Protein AF-A0A9E6RIB7-F1 (afdb_monomer)

Solvent-accessible surface area (backbone atoms only — not comparable to full-atom values): 17150 Å² total; per-residue (Å²): 136,81,78,85,81,91,63,83,75,63,56,82,75,69,33,55,36,40,83,74,64,51,66,70,43,72,49,63,27,58,73,47,70,38,44,57,66,55,33,27,56,50,14,66,77,78,49,69,48,54,37,24,54,36,63,72,61,1,44,79,39,100,73,52,36,49,32,42,50,70,65,55,54,52,51,50,48,51,53,28,41,54,73,45,44,75,61,30,35,93,42,71,45,83,77,48,76,44,78,73,42,66,81,35,81,48,42,61,67,38,34,38,35,34,40,35,33,28,74,40,70,43,75,40,92,90,47,83,57,27,21,45,35,30,34,39,38,42,30,24,37,81,86,70,48,51,32,31,36,31,38,36,35,27,44,20,35,34,70,82,47,42,91,55,46,48,77,44,77,36,49,82,87,44,46,71,52,50,53,53,32,47,46,66,48,44,55,80,43,29,80,76,68,74,48,80,57,65,83,83,70,56,69,58,66,63,36,23,76,72,63,32,23,33,28,29,32,37,83,91,35,73,41,28,42,36,31,53,44,84,53,98,76,29,25,32,43,75,42,81,43,41,30,67,74,47,61,95,38,46,45,67,62,50,52,52,52,48,53,53,53,51,20,49,75,73,70,27,51,24,43,35,39,63,46,50,62,90,41,54,70,60,55,52,53,42,45,78,70,62,32,42,81,76,53,73,49,75,56,98,86,40,50,30,39,32,31,38,27,82,50,88,79,127

Structure (mmCIF, N/CA/C/O backbone):
data_AF-A0A9E6RIB7-F1
#
_entry.id   AF-A0A9E6RIB7-F1
#
loop_
_atom_site.group_PDB
_atom_site.id
_atom_site.type_symbol
_atom_site.label_atom_id
_atom_site.label_alt_id
_atom_site.label_comp_id
_atom_site.label_asym_id
_atom_site.label_entity_id
_atom_site.label_seq_id
_atom_site.pdbx_PDB_ins_code
_atom_site.Cartn_x
_atom_site.Cartn_y
_atom_site.Cartn_z
_atom_site.occupancy
_atom_site.B_iso_or_equiv
_atom_site.auth_seq_id
_atom_site.auth_comp_id
_atom_site.auth_asym_id
_atom_site.auth_atom_id
_atom_site.pdbx_PDB_model_num
ATOM 1 N N . MET A 1 1 ? 1.397 -5.835 31.052 1.00 37.25 1 MET A N 1
ATOM 2 C CA . MET A 1 1 ? 2.162 -5.718 29.791 1.00 37.25 1 MET A CA 1
ATOM 3 C C . MET A 1 1 ? 2.052 -7.043 29.059 1.00 37.25 1 MET A C 1
ATOM 5 O O . MET A 1 1 ? 2.768 -7.972 29.395 1.00 37.25 1 MET A O 1
ATOM 9 N N . SER A 1 2 ? 1.083 -7.167 28.157 1.00 35.25 2 SER A N 1
ATOM 10 C CA . SER A 1 2 ? 0.918 -8.341 27.293 1.00 35.25 2 SER A CA 1
ATOM 11 C C . SER A 1 2 ? 1.960 -8.327 26.171 1.00 35.25 2 SER A C 1
ATOM 13 O O . SER A 1 2 ? 2.235 -7.260 25.620 1.00 35.25 2 SER A O 1
ATOM 15 N N . GLU A 1 3 ? 2.523 -9.495 25.857 1.00 27.58 3 GLU A N 1
ATOM 16 C CA . GLU A 1 3 ? 3.489 -9.715 24.773 1.00 27.58 3 GLU A CA 1
ATOM 17 C C . GLU A 1 3 ? 3.006 -9.168 23.414 1.00 27.58 3 GLU A C 1
ATOM 19 O O . GLU A 1 3 ? 1.796 -9.133 23.151 1.00 27.58 3 GLU A O 1
ATOM 24 N N . PRO A 1 4 ? 3.928 -8.753 22.523 1.00 32.19 4 PRO A N 1
ATOM 25 C CA . PRO A 1 4 ? 3.563 -8.347 21.176 1.00 32.19 4 PRO A CA 1
ATOM 26 C C . PRO A 1 4 ? 3.015 -9.561 20.417 1.00 32.19 4 PRO A C 1
ATOM 28 O O . PRO A 1 4 ? 3.683 -10.582 20.266 1.00 32.19 4 PRO A O 1
ATOM 31 N N . VAL A 1 5 ? 1.778 -9.447 19.933 1.00 41.59 5 VAL A N 1
ATOM 32 C CA . VAL A 1 5 ? 1.145 -10.475 19.101 1.00 41.59 5 VAL A CA 1
ATOM 33 C C . VAL A 1 5 ? 1.906 -10.550 17.776 1.00 41.59 5 VAL A C 1
ATOM 35 O O . VAL A 1 5 ? 1.818 -9.647 16.946 1.00 41.59 5 VAL A O 1
ATOM 38 N N . SER A 1 6 ? 2.657 -11.636 17.597 1.00 34.56 6 SER A N 1
ATOM 39 C CA . SER A 1 6 ? 3.313 -12.013 16.346 1.00 34.56 6 SER A CA 1
ATOM 40 C C . SER A 1 6 ? 2.260 -12.464 15.330 1.00 34.56 6 SER A C 1
ATOM 42 O O . SER A 1 6 ? 1.916 -13.639 15.228 1.00 34.56 6 SER A O 1
ATOM 44 N N . GLY A 1 7 ? 1.700 -11.504 14.603 1.00 37.94 7 GLY A N 1
ATOM 45 C CA . GLY A 1 7 ? 1.034 -11.734 13.329 1.00 37.94 7 GLY A CA 1
ATOM 46 C C . GLY A 1 7 ? 1.753 -10.879 12.303 1.00 37.94 7 GLY A C 1
ATOM 47 O O . GLY A 1 7 ? 1.728 -9.655 12.413 1.00 37.94 7 GLY A O 1
ATOM 48 N N . ALA A 1 8 ? 2.451 -11.501 11.352 1.00 33.62 8 ALA A N 1
ATOM 49 C CA . ALA A 1 8 ? 3.123 -10.770 10.287 1.00 33.62 8 ALA A CA 1
ATOM 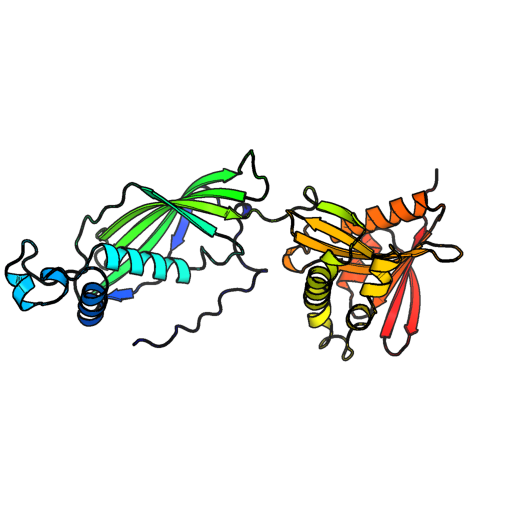50 C C . ALA A 1 8 ? 2.098 -9.878 9.572 1.00 33.62 8 ALA A C 1
ATOM 52 O O . ALA A 1 8 ? 1.152 -10.379 8.963 1.00 33.62 8 ALA A O 1
ATOM 53 N N . VAL A 1 9 ? 2.275 -8.558 9.666 1.00 39.75 9 VAL A N 1
ATOM 54 C CA . VAL A 1 9 ? 1.534 -7.607 8.837 1.00 39.75 9 VAL A CA 1
ATOM 55 C C . VAL A 1 9 ? 1.879 -7.956 7.387 1.00 39.75 9 VAL A C 1
ATOM 57 O O . VAL A 1 9 ? 3.065 -7.940 7.043 1.00 39.75 9 VAL A O 1
ATOM 60 N N . PRO A 1 10 ? 0.901 -8.331 6.544 1.00 36.38 10 PRO A N 1
ATOM 61 C CA . PRO A 1 10 ? 1.184 -8.732 5.175 1.00 36.38 10 PRO A CA 1
ATOM 62 C C . PRO A 1 10 ? 1.929 -7.610 4.442 1.00 36.38 10 PRO A C 1
ATOM 64 O O . PRO A 1 10 ? 1.556 -6.438 4.538 1.00 36.38 10 PRO A O 1
ATOM 67 N N . GLY A 1 11 ? 3.010 -7.960 3.739 1.00 33.84 11 GLY A N 1
ATOM 68 C CA . GLY A 1 11 ? 3.845 -6.997 3.022 1.00 33.84 11 GLY A CA 1
ATOM 69 C C . GLY A 1 11 ? 3.064 -6.194 1.965 1.00 33.84 11 GLY A C 1
ATOM 70 O O . GLY A 1 11 ? 1.969 -6.593 1.553 1.00 33.84 11 GLY A O 1
ATOM 71 N N . PRO A 1 12 ? 3.627 -5.080 1.461 1.00 41.00 12 PRO A N 1
ATOM 72 C CA . PRO A 1 12 ? 2.933 -4.093 0.620 1.00 41.00 12 PRO A CA 1
ATOM 73 C C . PRO A 1 12 ? 2.329 -4.637 -0.693 1.00 41.00 12 PRO A C 1
ATOM 75 O O . PRO A 1 12 ? 1.522 -3.956 -1.322 1.00 41.00 12 PRO A O 1
ATOM 78 N N . SER A 1 13 ? 2.663 -5.864 -1.108 1.00 43.50 13 SER A N 1
ATOM 79 C CA . SER A 1 13 ? 2.076 -6.560 -2.263 1.00 43.50 13 SER A CA 1
ATOM 80 C C . SER A 1 13 ? 0.751 -7.290 -1.979 1.00 43.50 13 SER A C 1
ATOM 82 O O . SER A 1 13 ? 0.108 -7.749 -2.921 1.00 43.50 13 SER A O 1
ATOM 84 N N . THR A 1 14 ? 0.328 -7.398 -0.715 1.00 54.91 14 THR A N 1
ATOM 85 C CA . THR A 1 14 ? -0.818 -8.231 -0.277 1.00 54.91 14 THR A CA 1
ATOM 86 C C . THR A 1 14 ? -1.928 -7.457 0.434 1.00 54.91 14 THR A C 1
ATOM 88 O O . THR A 1 14 ? -2.929 -8.038 0.847 1.00 54.91 14 THR A O 1
ATOM 91 N N . GLY A 1 15 ? -1.776 -6.140 0.560 1.00 67.94 15 GLY A N 1
ATOM 92 C CA . GLY A 1 15 ? -2.774 -5.292 1.191 1.00 67.94 15 GLY A CA 1
ATOM 93 C C . GLY A 1 15 ? -3.944 -4.910 0.275 1.00 67.94 15 GLY A C 1
ATOM 94 O O . GLY A 1 15 ? -3.826 -4.901 -0.953 1.00 67.94 15 GLY A O 1
ATOM 95 N N . ARG A 1 16 ? -5.078 -4.576 0.888 1.00 86.44 16 ARG A N 1
ATOM 96 C CA . ARG A 1 16 ? -6.294 -4.086 0.252 1.00 86.44 16 ARG A CA 1
ATOM 97 C C . ARG A 1 16 ? -6.140 -2.651 -0.212 1.00 86.44 16 ARG A C 1
ATOM 99 O O . ARG A 1 16 ? -5.639 -1.776 0.495 1.00 86.44 16 ARG A O 1
ATOM 106 N N . TRP A 1 17 ? -6.646 -2.428 -1.408 1.00 89.75 17 TRP A N 1
ATOM 107 C CA . TRP A 1 17 ? -6.798 -1.125 -2.024 1.00 89.75 17 TRP A CA 1
ATOM 108 C C . TRP A 1 17 ? -8.269 -0.745 -2.010 1.00 89.75 17 TRP A C 1
ATOM 110 O O . TRP A 1 17 ? -9.136 -1.606 -1.875 1.00 89.75 17 TRP A O 1
ATOM 120 N N . PHE A 1 18 ? -8.570 0.533 -2.222 1.00 93.56 18 PHE A N 1
ATOM 121 C CA . PHE A 1 18 ? -9.950 0.994 -2.369 1.00 93.56 18 PHE A CA 1
ATOM 122 C C . PHE A 1 18 ? -10.736 0.157 -3.394 1.00 93.56 18 PHE A C 1
ATOM 124 O O . PHE A 1 18 ? -11.891 -0.179 -3.159 1.00 93.56 18 PHE A O 1
ATOM 131 N N . ASP A 1 19 ? -10.096 -0.221 -4.506 1.00 90.25 19 ASP A N 1
ATOM 132 C CA . ASP A 1 19 ? -10.721 -0.984 -5.593 1.00 90.25 19 ASP A CA 1
ATOM 133 C C . ASP A 1 19 ? -11.108 -2.426 -5.208 1.00 90.25 19 ASP A C 1
ATOM 135 O O . ASP A 1 19 ? -11.770 -3.105 -5.991 1.00 90.25 19 ASP A O 1
ATOM 139 N N . ASP A 1 20 ? -10.694 -2.901 -4.029 1.00 91.00 20 ASP A N 1
ATOM 140 C CA . ASP A 1 20 ? -11.034 -4.232 -3.521 1.00 91.00 20 ASP A CA 1
ATOM 141 C C . ASP A 1 20 ? -12.295 -4.235 -2.645 1.00 91.00 20 ASP A C 1
ATOM 143 O O . ASP A 1 20 ? -12.804 -5.312 -2.342 1.00 91.00 20 ASP A O 1
ATOM 147 N N . PHE A 1 21 ? -12.811 -3.062 -2.260 1.00 94.06 21 PHE A N 1
ATOM 148 C CA . PHE A 1 21 ? -14.003 -2.934 -1.423 1.00 94.06 21 PHE A CA 1
ATOM 149 C C . PHE A 1 21 ? -15.273 -2.780 -2.260 1.00 94.06 21 PHE A C 1
ATOM 151 O O . PHE A 1 21 ? -15.332 -2.001 -3.216 1.00 94.06 21 PHE A O 1
ATOM 158 N N . ARG A 1 22 ? -16.330 -3.474 -1.846 1.00 95.94 22 ARG A N 1
ATOM 159 C CA . ARG A 1 22 ? -17.692 -3.340 -2.366 1.00 95.94 22 ARG A CA 1
ATOM 160 C C . ARG A 1 22 ? -18.650 -3.027 -1.227 1.00 95.94 22 ARG A C 1
ATOM 162 O O . ARG A 1 22 ? -18.463 -3.470 -0.099 1.00 95.94 22 ARG A O 1
ATOM 169 N N . VAL A 1 23 ? -19.696 -2.258 -1.526 1.00 98.19 23 VAL A N 1
ATOM 170 C CA . VAL A 1 23 ? -20.790 -2.033 -0.571 1.00 98.19 23 VAL A CA 1
ATOM 171 C C . VAL A 1 23 ? -21.408 -3.380 -0.195 1.00 98.19 23 VAL A C 1
ATOM 173 O O . VAL A 1 23 ? -21.689 -4.191 -1.076 1.00 98.19 23 VAL A O 1
ATOM 176 N N . GLY A 1 24 ? -21.596 -3.605 1.104 1.00 97.31 24 GLY A N 1
ATOM 177 C CA . GLY A 1 24 ? -22.046 -4.870 1.680 1.00 97.31 24 GLY A CA 1
ATOM 178 C C . GLY A 1 24 ? -20.922 -5.829 2.083 1.00 97.31 24 GLY A C 1
ATOM 179 O O . GLY A 1 24 ? -21.212 -6.819 2.753 1.00 97.31 24 GLY A O 1
ATOM 180 N N . ASP A 1 25 ? -19.656 -5.556 1.735 1.00 96.69 25 ASP A N 1
ATOM 181 C CA . ASP A 1 25 ? -18.534 -6.358 2.234 1.00 96.69 25 ASP A CA 1
ATOM 182 C C . ASP A 1 25 ? -18.475 -6.296 3.765 1.00 96.69 25 ASP A C 1
ATOM 184 O O . ASP A 1 25 ? -18.639 -5.227 4.364 1.00 96.69 25 ASP A O 1
ATOM 188 N N . ARG A 1 26 ? -18.201 -7.446 4.388 1.00 96.69 26 ARG A N 1
ATOM 189 C CA . ARG A 1 26 ? -18.115 -7.601 5.842 1.00 96.69 26 ARG A CA 1
ATOM 190 C C . ARG A 1 26 ? -16.756 -8.120 6.274 1.00 96.69 26 ARG A C 1
ATOM 192 O O . ARG A 1 26 ? -16.175 -8.982 5.615 1.00 96.69 26 ARG A O 1
ATOM 199 N N . PHE A 1 27 ? -16.271 -7.592 7.392 1.00 95.50 27 PHE A N 1
ATOM 200 C CA . PHE A 1 27 ? -14.984 -7.947 7.976 1.00 95.50 27 PHE A CA 1
ATOM 201 C C . PHE A 1 27 ? -15.124 -8.169 9.472 1.00 95.50 27 PHE A C 1
ATOM 203 O O . PHE A 1 27 ? -15.548 -7.273 10.201 1.00 95.50 27 PHE A O 1
ATOM 210 N N . ASP A 1 28 ? -14.721 -9.353 9.909 1.00 96.00 28 ASP A N 1
ATOM 211 C CA . ASP A 1 28 ? -14.775 -9.766 11.302 1.00 96.00 28 ASP A CA 1
ATOM 212 C C . ASP A 1 28 ? -13.392 -9.630 11.942 1.00 96.00 28 ASP A C 1
ATOM 214 O O . ASP A 1 28 ? -12.374 -10.039 11.375 1.00 96.00 28 ASP A O 1
ATOM 218 N N . GLY A 1 29 ? -13.351 -9.032 13.129 1.00 93.94 29 GLY A N 1
ATOM 219 C CA . GLY A 1 29 ? -12.168 -9.044 13.980 1.00 93.94 29 GLY A CA 1
ATOM 220 C C . GLY A 1 29 ? -12.074 -10.325 14.815 1.00 93.94 29 GLY A C 1
ATOM 221 O O . GLY A 1 29 ? -13.063 -11.043 14.975 1.00 93.94 29 GLY A O 1
ATOM 222 N N . PRO A 1 30 ? -10.900 -10.605 15.408 1.00 96.69 30 PRO A N 1
ATOM 223 C CA . PRO A 1 30 ? -10.800 -11.603 16.464 1.00 96.69 30 PRO A CA 1
ATOM 224 C C . PRO A 1 30 ? -11.576 -11.145 17.713 1.00 96.69 30 PRO A C 1
ATOM 226 O O . PRO A 1 30 ? -12.106 -10.034 17.770 1.00 96.69 30 PRO A O 1
ATOM 229 N N . SER A 1 31 ? -11.631 -11.997 18.735 1.00 97.75 31 SER A N 1
ATOM 230 C CA . SER A 1 31 ? -12.260 -11.671 20.021 1.00 97.75 31 SER A CA 1
ATOM 231 C C . SER A 1 31 ? -11.229 -11.303 21.091 1.00 97.75 31 SER A C 1
ATOM 233 O O . SER A 1 31 ? -10.100 -11.793 21.062 1.00 97.75 31 SER A O 1
ATOM 235 N N . LEU A 1 32 ? -11.624 -10.488 22.074 1.00 98.44 32 LEU A N 1
ATOM 236 C CA . LEU A 1 32 ? -10.804 -10.161 23.247 1.00 98.44 32 LEU A CA 1
ATOM 237 C C . LEU A 1 32 ? -11.651 -10.126 24.518 1.00 98.44 32 LEU A C 1
ATOM 239 O O . LEU A 1 32 ? -12.611 -9.364 24.600 1.00 98.44 32 LEU A O 1
ATOM 243 N N . THR A 1 33 ? -11.255 -10.898 25.529 1.00 98.69 33 THR A N 1
ATOM 244 C CA . THR A 1 33 ? -11.810 -10.781 26.884 1.00 98.69 33 THR A CA 1
ATOM 245 C C . THR A 1 33 ? -11.166 -9.612 27.614 1.00 98.69 33 THR A C 1
ATOM 247 O O . THR A 1 33 ? -9.943 -9.552 27.724 1.00 98.69 33 THR A O 1
ATOM 250 N N . VAL A 1 34 ? -11.990 -8.692 28.108 1.00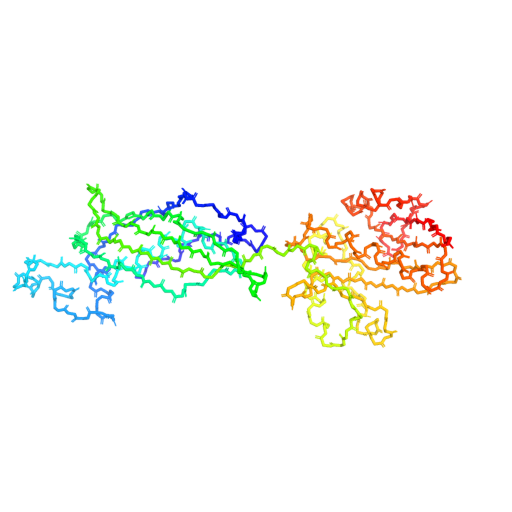 98.50 34 VAL A N 1
ATOM 251 C CA . VAL A 1 34 ? -11.555 -7.479 28.802 1.00 98.50 34 VAL A CA 1
ATOM 252 C C . VAL A 1 34 ? -11.475 -7.757 30.296 1.00 98.50 34 VAL A C 1
ATOM 254 O O . VAL A 1 34 ? -12.476 -8.104 30.916 1.00 98.50 34 VAL A O 1
ATOM 257 N N . THR A 1 35 ? -10.300 -7.608 30.901 1.00 98.62 35 THR A N 1
ATOM 258 C CA . THR A 1 35 ? -10.140 -7.822 32.345 1.00 98.62 35 THR A CA 1
ATOM 259 C C . THR A 1 35 ? -10.358 -6.536 33.143 1.00 98.62 35 THR A C 1
ATOM 261 O O . THR A 1 35 ? -10.283 -5.426 32.614 1.00 98.62 35 THR A O 1
ATOM 264 N N . GLU A 1 36 ? -10.589 -6.670 34.450 1.00 98.50 36 GLU A N 1
ATOM 265 C CA . GLU A 1 36 ? -10.611 -5.528 35.374 1.00 98.50 36 GLU A CA 1
ATOM 266 C C . GLU A 1 36 ? -9.308 -4.716 35.312 1.00 98.50 36 GLU A C 1
ATOM 268 O O . GLU A 1 36 ? -9.335 -3.486 35.258 1.00 98.50 36 GLU A O 1
ATOM 273 N N . ALA A 1 37 ? -8.164 -5.404 35.257 1.00 98.44 37 ALA A N 1
ATOM 274 C CA . ALA A 1 37 ? -6.857 -4.764 35.179 1.00 98.44 37 ALA A CA 1
ATOM 275 C C . ALA A 1 37 ? -6.688 -3.951 33.885 1.00 98.44 37 ALA A C 1
ATOM 277 O O . ALA A 1 37 ? -6.129 -2.854 33.933 1.00 98.44 37 ALA A O 1
ATOM 278 N N . ASP A 1 38 ? -7.202 -4.446 32.752 1.00 98.12 38 ASP A N 1
ATOM 279 C CA . ASP A 1 38 ? -7.204 -3.696 31.490 1.00 98.12 38 ASP A CA 1
ATOM 280 C C . ASP A 1 38 ? -8.047 -2.422 31.616 1.00 98.12 38 ASP A C 1
ATOM 282 O O . ASP A 1 38 ? -7.617 -1.348 31.194 1.00 98.12 38 ASP A O 1
ATOM 286 N N . ILE A 1 39 ? -9.236 -2.530 32.225 1.00 98.56 39 ILE A N 1
ATOM 287 C CA . ILE A 1 39 ? -10.159 -1.405 32.431 1.00 98.56 39 ILE A CA 1
ATOM 288 C C . ILE A 1 39 ? -9.508 -0.316 33.277 1.00 98.56 39 ILE A C 1
ATOM 290 O O . ILE A 1 39 ? -9.402 0.823 32.823 1.00 98.56 39 ILE A O 1
ATOM 294 N N . ILE A 1 40 ? -9.023 -0.674 34.467 1.00 98.50 40 ILE A N 1
ATOM 295 C CA . ILE A 1 40 ? -8.395 0.273 35.392 1.00 98.50 40 ILE A CA 1
ATOM 296 C C . ILE A 1 40 ? -7.124 0.860 34.770 1.00 98.50 40 ILE A C 1
ATOM 298 O O . ILE A 1 40 ? -6.876 2.063 34.880 1.00 98.50 40 ILE A O 1
ATOM 302 N N . GLY A 1 41 ? -6.321 0.024 34.105 1.00 98.44 41 GLY A N 1
ATOM 303 C CA . GLY A 1 41 ? -5.087 0.435 33.443 1.00 98.44 41 GLY A CA 1
ATOM 304 C C . GLY A 1 41 ? -5.328 1.492 32.367 1.00 98.44 41 GLY A C 1
ATOM 305 O O . GLY A 1 41 ? -4.677 2.536 32.386 1.00 98.44 41 GLY A O 1
ATOM 306 N N . PHE A 1 42 ? -6.293 1.262 31.472 1.00 98.56 42 PHE A N 1
ATOM 307 C CA . PHE A 1 42 ? -6.670 2.238 30.450 1.00 98.56 42 PHE A CA 1
ATOM 308 C C . PHE A 1 42 ? -7.255 3.509 31.076 1.00 98.56 42 PHE A C 1
ATOM 310 O O . PHE A 1 42 ? -6.837 4.617 30.741 1.00 98.56 42 PHE A O 1
ATOM 317 N N . ALA A 1 43 ? -8.203 3.357 32.001 1.00 98.31 43 ALA A N 1
ATOM 318 C CA . ALA A 1 43 ? -8.920 4.473 32.606 1.00 98.31 43 ALA A CA 1
ATOM 319 C C . ALA A 1 43 ? -7.982 5.441 33.333 1.00 98.31 43 ALA A C 1
ATOM 321 O O . ALA A 1 43 ? -8.062 6.647 33.128 1.00 98.31 43 ALA A O 1
ATOM 322 N N . ARG A 1 44 ? -7.011 4.933 34.100 1.00 98.12 44 ARG A N 1
ATOM 323 C CA . ARG A 1 44 ? -6.016 5.778 34.784 1.00 98.12 44 ARG A CA 1
ATOM 324 C C . ARG A 1 44 ? -5.218 6.668 33.837 1.00 98.12 44 ARG A C 1
ATOM 326 O O . ARG A 1 44 ? -4.771 7.732 34.251 1.00 98.12 44 ARG A O 1
ATOM 333 N N . GLN A 1 45 ? -5.013 6.225 32.601 1.00 98.19 45 GLN A N 1
ATOM 334 C CA . GLN A 1 45 ? -4.250 6.974 31.615 1.00 98.19 45 GLN A CA 1
ATOM 335 C C . GLN A 1 45 ? -5.126 7.929 30.794 1.00 98.19 45 GLN A C 1
ATOM 337 O O . GLN A 1 45 ? -4.679 9.031 30.482 1.00 98.19 45 GLN A O 1
ATOM 342 N N . TRP A 1 46 ? -6.342 7.515 30.431 1.00 97.88 46 TRP A N 1
ATOM 343 C CA . TRP A 1 46 ? -7.121 8.182 29.380 1.00 97.88 46 TRP A CA 1
ATOM 344 C C . TRP A 1 46 ? -8.483 8.711 29.827 1.00 97.88 46 TRP A C 1
ATOM 346 O O . TRP A 1 46 ? -8.976 9.664 29.232 1.00 97.88 46 TRP A O 1
ATOM 356 N N . ASP A 1 47 ? -9.096 8.104 30.844 1.00 97.69 47 ASP A N 1
ATOM 357 C CA . ASP A 1 47 ? -10.441 8.451 31.312 1.00 97.69 47 ASP A CA 1
ATOM 358 C C . ASP A 1 47 ? -10.606 8.135 32.815 1.00 97.69 47 ASP A C 1
ATOM 360 O O . ASP A 1 47 ? -11.216 7.126 33.188 1.00 97.69 47 ASP A O 1
ATOM 364 N N . PRO A 1 48 ? -9.994 8.941 33.707 1.00 97.00 48 PRO A N 1
ATOM 365 C CA . PRO A 1 48 ? -9.820 8.598 35.118 1.00 97.00 48 PRO A CA 1
ATOM 366 C C . PRO A 1 48 ? -11.066 8.897 35.967 1.00 97.00 48 PRO A C 1
ATOM 368 O O . PRO A 1 48 ? -10.961 9.357 37.105 1.00 97.00 48 PRO A O 1
ATOM 371 N N . GLN A 1 49 ? -12.263 8.654 35.434 1.00 96.31 49 GLN A N 1
ATOM 372 C CA . GLN A 1 49 ? -13.487 8.742 36.226 1.00 96.31 49 GLN A CA 1
ATOM 373 C C . GLN A 1 49 ? -13.526 7.605 37.275 1.00 96.31 49 GLN A C 1
ATOM 375 O O . GLN A 1 49 ? -13.070 6.488 36.995 1.00 96.31 49 GLN A O 1
ATOM 380 N N . PRO A 1 50 ? -14.067 7.835 38.491 1.00 94.88 50 PRO A N 1
ATOM 381 C CA . PRO A 1 50 ? -13.999 6.855 39.584 1.00 94.88 50 PRO A CA 1
ATOM 382 C C . PRO A 1 50 ? -14.595 5.485 39.235 1.00 94.88 50 PRO A C 1
ATOM 384 O O . PRO A 1 50 ? -13.993 4.453 39.523 1.00 94.88 50 PRO A O 1
ATOM 387 N N . PHE A 1 51 ? -15.717 5.462 38.510 1.00 95.50 51 PHE A N 1
ATOM 388 C CA . PHE A 1 51 ? -16.394 4.229 38.092 1.00 95.50 51 PHE A CA 1
ATOM 389 C C . PHE A 1 51 ? -15.666 3.423 36.996 1.00 95.50 51 PHE A C 1
ATOM 391 O O . PHE A 1 51 ? -16.133 2.349 36.610 1.00 95.50 51 PHE A O 1
ATOM 398 N N . HIS A 1 52 ? -14.510 3.902 36.527 1.00 97.50 52 HIS A N 1
ATOM 399 C CA . HIS A 1 52 ? -13.593 3.181 35.640 1.00 97.50 52 HIS A CA 1
ATOM 400 C C . HIS A 1 52 ? -12.270 2.785 36.319 1.00 97.50 52 HIS A C 1
ATOM 402 O O . HIS A 1 52 ? -11.513 1.991 35.764 1.00 97.50 52 HIS A O 1
ATOM 408 N N . THR A 1 53 ? -11.961 3.332 37.500 1.00 97.19 53 THR A N 1
ATOM 409 C CA . THR A 1 53 ? -10.624 3.232 38.118 1.00 97.19 53 THR A CA 1
ATOM 410 C C . THR A 1 53 ? -10.604 2.548 39.483 1.00 97.19 53 THR A C 1
ATOM 412 O O . THR A 1 53 ? -9.545 2.051 39.876 1.00 97.19 53 THR A O 1
ATOM 415 N N . ASP A 1 54 ? -11.738 2.502 40.186 1.00 95.25 54 ASP A N 1
ATOM 416 C CA . ASP A 1 54 ? -11.864 1.914 41.520 1.00 95.25 54 ASP A CA 1
ATOM 417 C C . ASP A 1 54 ? -13.182 1.121 41.640 1.00 95.25 54 ASP A C 1
ATOM 419 O O . ASP A 1 54 ? -14.261 1.718 41.592 1.00 95.25 54 ASP A O 1
ATOM 423 N N . PRO A 1 55 ? -13.128 -0.214 41.820 1.00 93.06 55 PRO A N 1
ATOM 424 C CA . PRO A 1 55 ? -14.318 -1.045 42.002 1.00 93.06 55 PRO A CA 1
ATOM 425 C C . PRO A 1 55 ? -15.213 -0.636 43.179 1.00 93.06 55 PRO A C 1
ATOM 427 O O . PRO A 1 55 ? -16.429 -0.794 43.091 1.00 93.06 55 PRO A O 1
ATOM 430 N N . THR A 1 56 ? -14.635 -0.102 44.259 1.00 93.62 56 THR A N 1
ATOM 431 C CA . THR A 1 56 ? -15.376 0.329 45.454 1.00 93.62 56 THR A CA 1
ATOM 432 C C . THR A 1 56 ? -16.161 1.596 45.147 1.00 93.62 56 THR A C 1
ATOM 434 O O . THR A 1 56 ? -17.378 1.617 45.300 1.00 93.62 56 THR A O 1
ATOM 437 N N . ALA A 1 57 ? -15.487 2.623 44.621 1.00 90.69 57 ALA A N 1
ATOM 438 C CA . ALA A 1 57 ? -16.132 3.882 44.244 1.00 90.69 57 ALA A CA 1
ATOM 439 C C . ALA A 1 57 ? -17.153 3.702 43.106 1.00 90.69 57 ALA A C 1
ATOM 441 O O . ALA A 1 57 ? -18.128 4.446 43.006 1.00 90.69 57 ALA A O 1
ATOM 442 N N . ALA A 1 58 ? -16.951 2.704 42.240 1.00 92.62 58 ALA A N 1
ATOM 443 C CA . ALA A 1 58 ? -17.895 2.380 41.180 1.00 92.62 58 ALA A CA 1
ATOM 444 C C . ALA A 1 58 ? -19.246 1.864 41.708 1.00 92.62 58 ALA A C 1
ATOM 446 O O . ALA A 1 58 ? -20.265 2.067 41.040 1.00 92.62 58 ALA A O 1
ATOM 447 N N . GLY A 1 59 ? -19.270 1.245 42.895 1.00 91.94 59 GLY A N 1
ATOM 448 C CA . GLY A 1 59 ? -20.490 0.775 43.560 1.00 91.94 59 GLY A CA 1
ATOM 449 C C . GLY A 1 59 ? -21.493 1.892 43.858 1.00 91.94 59 GLY A C 1
ATOM 450 O O . GLY A 1 59 ? -22.697 1.670 43.762 1.00 91.94 59 GLY A O 1
ATOM 451 N N . ASP A 1 60 ? -21.002 3.107 44.108 1.00 91.38 60 ASP A N 1
ATOM 452 C CA . ASP A 1 60 ? -21.826 4.288 44.399 1.00 91.38 60 ASP A CA 1
ATOM 453 C C . ASP A 1 60 ? -22.241 5.068 43.135 1.00 91.38 60 ASP A C 1
ATOM 455 O O . ASP A 1 60 ? -22.921 6.094 43.208 1.00 91.38 60 ASP A O 1
ATOM 459 N N . SER A 1 61 ? -21.816 4.617 41.950 1.00 92.38 61 SER A N 1
ATOM 460 C CA . SER A 1 61 ? -22.109 5.283 40.677 1.00 92.38 61 SER A CA 1
ATOM 461 C C . SER A 1 61 ? -23.447 4.847 40.072 1.00 92.38 61 SER A C 1
ATOM 463 O O . SER A 1 61 ? -24.031 3.839 40.460 1.00 92.38 61 SER A O 1
ATOM 465 N N . VAL A 1 62 ? -23.893 5.545 39.020 1.00 90.44 62 VAL A N 1
ATOM 466 C CA . VAL A 1 62 ? -25.087 5.165 38.232 1.00 90.44 62 VAL A CA 1
ATOM 467 C C . VAL A 1 62 ? -25.004 3.762 37.618 1.00 90.44 62 VAL A C 1
ATOM 469 O O . VAL A 1 62 ? -26.030 3.197 37.251 1.00 90.44 62 VAL A O 1
ATOM 472 N N . PHE A 1 63 ? -23.799 3.199 37.503 1.00 91.75 63 PHE A N 1
ATOM 473 C CA . PHE A 1 63 ? -23.587 1.841 37.010 1.00 91.75 63 PHE A CA 1
ATOM 474 C C . PHE A 1 63 ? -23.641 0.788 38.126 1.00 91.75 63 PHE A C 1
ATOM 476 O O . PHE A 1 63 ? -23.819 -0.391 37.827 1.00 91.75 63 PHE A O 1
ATOM 483 N N . GLY A 1 64 ? -23.465 1.184 39.393 1.00 95.38 64 GLY A N 1
ATOM 484 C CA . GLY A 1 64 ? -23.432 0.288 40.556 1.00 95.38 64 GLY A CA 1
ATOM 485 C C . GLY A 1 64 ? -22.277 -0.722 40.564 1.00 95.38 64 GLY A C 1
ATOM 486 O O . GLY A 1 64 ? -22.272 -1.652 41.368 1.00 95.38 64 GLY A O 1
ATOM 487 N N . ARG A 1 65 ? -21.323 -0.596 39.634 1.00 95.94 65 ARG A N 1
ATOM 488 C CA . ARG A 1 65 ? -20.174 -1.491 39.456 1.00 95.94 65 ARG A CA 1
ATOM 489 C C . ARG A 1 65 ? -19.127 -0.858 38.549 1.00 95.94 65 ARG A C 1
ATOM 491 O O . ARG A 1 65 ? -19.429 0.074 37.806 1.00 95.94 65 ARG A O 1
ATOM 498 N N . LEU A 1 66 ? -17.921 -1.426 38.559 1.00 97.62 66 LEU A N 1
ATOM 499 C CA . LEU A 1 66 ? -16.866 -1.061 37.616 1.00 97.62 66 LEU A CA 1
ATOM 500 C C . LEU A 1 66 ? -17.300 -1.385 36.181 1.00 97.62 66 LEU A C 1
ATOM 502 O O . LEU A 1 66 ? -17.715 -2.511 35.887 1.00 97.62 66 LEU A O 1
ATOM 506 N N . VAL A 1 67 ? -17.152 -0.408 35.292 1.00 98.25 67 VAL A N 1
ATOM 507 C CA . VAL A 1 67 ? -17.392 -0.555 33.852 1.00 98.25 67 VAL A CA 1
ATOM 508 C C . VAL A 1 67 ? -16.201 -0.004 33.076 1.00 98.25 67 VAL A C 1
ATOM 510 O O . VAL A 1 67 ? -15.478 0.859 33.572 1.00 98.25 67 VAL A O 1
ATOM 513 N N . ALA A 1 68 ? -15.975 -0.479 31.855 1.00 98.44 68 ALA A N 1
ATOM 514 C CA . ALA A 1 68 ? -14.966 0.112 30.985 1.00 98.44 68 ALA A CA 1
ATOM 515 C C . ALA A 1 68 ? -15.394 1.511 30.519 1.00 98.44 68 ALA A C 1
ATOM 517 O O . ALA A 1 68 ? -16.576 1.752 30.266 1.00 98.44 68 ALA A O 1
ATOM 518 N N . SER A 1 69 ? -14.424 2.405 30.314 1.00 98.44 69 SER A N 1
ATOM 519 C CA . SER A 1 69 ? -14.656 3.631 29.544 1.00 98.44 69 SER A CA 1
ATOM 520 C C . SER A 1 69 ? -15.156 3.290 28.135 1.00 98.44 69 SER A C 1
ATOM 522 O O . SER A 1 69 ? -14.665 2.352 27.491 1.00 98.44 69 SER A O 1
ATOM 524 N N . GLY A 1 70 ? -16.099 4.078 27.612 1.00 98.06 70 GLY A N 1
ATOM 525 C CA . GLY A 1 70 ? -16.522 3.975 26.211 1.00 98.06 70 GLY A CA 1
ATOM 526 C C . GLY A 1 70 ? -15.340 4.126 25.242 1.00 98.06 70 GLY A C 1
ATOM 527 O O . GLY A 1 70 ? -15.253 3.406 24.246 1.00 98.06 70 GLY A O 1
ATOM 528 N N . TRP A 1 71 ? -14.358 4.966 25.588 1.00 98.44 71 TRP A N 1
ATOM 529 C CA . TRP A 1 71 ? -13.122 5.146 24.820 1.00 98.44 71 TRP A CA 1
ATOM 530 C C . TRP A 1 71 ? -12.205 3.924 24.866 1.00 98.44 71 TRP A C 1
ATOM 532 O O . TRP A 1 71 ? -11.546 3.616 23.872 1.00 98.44 71 TRP A O 1
ATOM 542 N N . HIS A 1 72 ? -12.209 3.177 25.973 1.00 98.69 72 HIS A N 1
ATOM 543 C CA . HIS A 1 72 ? -11.501 1.900 26.052 1.00 98.69 72 HIS A CA 1
ATOM 544 C C . HIS A 1 72 ? -12.109 0.887 25.074 1.00 98.69 72 HIS A C 1
ATOM 546 O O . HIS A 1 72 ? -11.389 0.241 24.311 1.00 98.69 72 HIS A O 1
ATOM 552 N N . THR A 1 73 ? -13.444 0.812 25.027 1.00 98.62 73 THR A N 1
ATOM 553 C CA . THR A 1 73 ? -14.171 -0.042 24.072 1.00 98.62 73 THR A CA 1
ATOM 554 C C . THR A 1 73 ? -13.883 0.372 22.622 1.00 98.62 73 THR A C 1
ATOM 556 O O . THR A 1 73 ? -13.658 -0.490 21.767 1.00 98.62 73 THR A O 1
ATOM 559 N N . ALA A 1 74 ? -13.792 1.676 22.336 1.00 98.44 74 ALA A N 1
ATOM 560 C CA . ALA A 1 74 ? -13.418 2.192 21.017 1.00 98.44 74 ALA A CA 1
ATOM 561 C C . ALA A 1 74 ? -11.990 1.790 20.618 1.00 98.44 74 ALA A C 1
ATOM 563 O O . ALA A 1 74 ? -11.767 1.306 19.506 1.00 98.44 74 ALA A O 1
ATOM 564 N N . ALA A 1 75 ? -11.032 1.914 21.541 1.00 98.50 75 ALA A N 1
ATOM 565 C CA . ALA A 1 75 ? -9.645 1.516 21.321 1.00 98.50 75 ALA A CA 1
ATOM 566 C C . ALA A 1 75 ? -9.505 0.002 21.080 1.00 98.50 75 ALA A C 1
ATOM 568 O O . ALA A 1 75 ? -8.812 -0.412 20.147 1.00 98.50 75 ALA A O 1
ATOM 569 N N . ILE A 1 76 ? -10.210 -0.828 21.861 1.00 98.56 76 ILE A N 1
ATOM 570 C CA . ILE A 1 76 ? -10.270 -2.283 21.645 1.00 98.56 76 ILE A CA 1
ATOM 571 C C . ILE A 1 76 ? -10.855 -2.591 20.265 1.00 98.56 76 ILE A C 1
ATOM 573 O O . ILE A 1 76 ? -10.276 -3.373 19.515 1.00 98.56 76 ILE A O 1
ATOM 577 N N . THR A 1 77 ? -11.958 -1.938 19.899 1.00 98.44 77 THR A N 1
ATOM 578 C CA . THR A 1 77 ? -12.600 -2.112 18.589 1.00 98.44 77 THR A CA 1
ATOM 579 C C . THR A 1 77 ? -11.611 -1.851 17.454 1.00 98.44 77 THR A C 1
ATOM 581 O O . THR A 1 77 ? -11.474 -2.670 16.546 1.00 98.44 77 THR A O 1
ATOM 584 N N . MET A 1 78 ? -10.859 -0.750 17.533 1.00 97.31 78 MET A N 1
ATOM 585 C CA . MET A 1 78 ? -9.844 -0.425 16.536 1.00 97.31 78 MET A CA 1
ATOM 586 C C . MET A 1 78 ? -8.720 -1.471 16.500 1.00 97.31 78 MET A C 1
ATOM 588 O O . MET A 1 78 ? -8.357 -1.928 15.416 1.00 97.31 78 MET A O 1
ATOM 592 N N . ARG A 1 79 ? -8.210 -1.912 17.662 1.00 97.50 79 ARG A N 1
ATOM 593 C CA . ARG A 1 79 ? -7.195 -2.980 17.763 1.00 97.50 79 ARG A CA 1
ATOM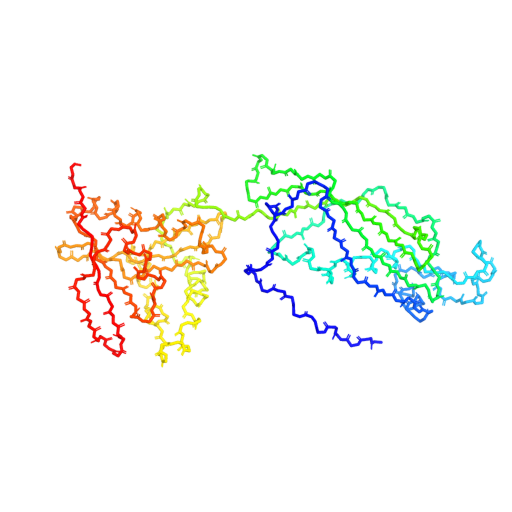 594 C C . ARG A 1 79 ? -7.645 -4.255 17.049 1.00 97.50 79 ARG A C 1
ATOM 596 O O . ARG A 1 79 ? -6.897 -4.779 16.226 1.00 97.50 79 ARG A O 1
ATOM 603 N N . LEU A 1 80 ? -8.851 -4.738 17.344 1.00 97.81 80 LEU A N 1
ATOM 604 C CA . LEU A 1 80 ? -9.389 -5.963 16.746 1.00 97.81 80 LEU A CA 1
ATOM 605 C C . LEU A 1 80 ? -9.545 -5.818 15.227 1.00 97.81 80 LEU A C 1
ATOM 607 O O . LEU A 1 80 ? -9.198 -6.725 14.472 1.00 97.81 80 LEU A O 1
ATOM 611 N N . MET A 1 81 ? -9.970 -4.649 14.747 1.00 95.50 81 MET A N 1
ATOM 612 C CA . MET A 1 81 ? -10.072 -4.415 13.310 1.00 95.50 81 MET A CA 1
ATOM 613 C C . MET A 1 81 ? -8.703 -4.322 12.625 1.00 95.50 81 MET A C 1
ATOM 615 O O . MET A 1 81 ? -8.559 -4.845 11.524 1.00 95.50 81 MET A O 1
ATOM 619 N N . VAL A 1 82 ? -7.664 -3.759 13.254 1.00 92.50 82 VAL A N 1
ATOM 620 C CA . VAL A 1 82 ? -6.281 -3.867 12.733 1.00 92.50 82 VAL A CA 1
ATOM 621 C C . VAL A 1 82 ? -5.871 -5.332 12.595 1.00 92.50 82 VAL A C 1
ATOM 623 O O . VAL A 1 82 ? -5.360 -5.730 11.549 1.00 92.50 82 VAL A O 1
ATOM 626 N N . GLN A 1 83 ? -6.167 -6.152 13.603 1.00 93.56 83 GLN A N 1
ATOM 627 C CA . GLN A 1 83 ? -5.841 -7.580 13.599 1.00 93.56 83 GLN A CA 1
ATOM 628 C C . GLN A 1 83 ? -6.645 -8.396 12.572 1.00 93.56 83 GLN A C 1
ATOM 630 O O . GLN A 1 83 ? -6.159 -9.433 12.133 1.00 93.56 83 GLN A O 1
ATOM 635 N N . SER A 1 84 ? -7.818 -7.923 12.130 1.00 91.69 84 SER A N 1
ATOM 636 C CA . SER A 1 84 ? -8.586 -8.555 11.037 1.00 91.69 84 SER A CA 1
ATOM 637 C C . SER A 1 84 ? -7.877 -8.506 9.675 1.00 91.69 84 SER A C 1
ATOM 639 O O . SER A 1 84 ? -8.269 -9.195 8.736 1.00 91.69 84 SER A O 1
ATOM 641 N N . GLY A 1 85 ? -6.871 -7.636 9.524 1.00 89.50 85 GLY A N 1
ATOM 642 C CA . GLY A 1 85 ? -6.210 -7.389 8.247 1.00 89.50 85 GLY A CA 1
ATOM 643 C C . GLY A 1 85 ? -7.000 -6.498 7.281 1.00 89.50 85 GLY A C 1
ATOM 644 O O . GLY A 1 85 ? -6.500 -6.225 6.194 1.00 89.50 85 GLY A O 1
ATOM 645 N N . VAL A 1 86 ? -8.183 -5.972 7.646 1.00 90.38 86 VAL A N 1
ATOM 646 C CA . VAL A 1 86 ? -8.935 -5.021 6.788 1.00 90.38 86 VAL A CA 1
ATOM 647 C C . VAL A 1 86 ? -8.105 -3.784 6.417 1.00 90.38 86 VAL A C 1
ATOM 649 O O . VAL A 1 86 ? -8.263 -3.239 5.326 1.00 90.38 86 VAL A O 1
ATOM 652 N N . PHE A 1 87 ? -7.198 -3.376 7.309 1.00 88.88 87 PHE A N 1
ATOM 653 C CA . PHE A 1 87 ? -6.282 -2.247 7.133 1.00 88.88 87 PHE A CA 1
ATOM 654 C C . PHE A 1 87 ? -4.919 -2.648 6.558 1.00 88.88 87 PHE A C 1
ATOM 656 O O . PHE A 1 87 ? -4.061 -1.783 6.396 1.00 88.88 87 PHE A O 1
ATOM 663 N N . ALA A 1 88 ? -4.684 -3.933 6.268 1.00 81.62 88 ALA A N 1
ATOM 664 C CA . ALA A 1 88 ? -3.464 -4.349 5.590 1.00 81.62 88 ALA A CA 1
ATOM 665 C C . ALA A 1 88 ? -3.500 -3.722 4.198 1.00 81.62 88 ALA A C 1
ATOM 667 O O . ALA A 1 88 ? -4.367 -4.066 3.407 1.00 81.62 88 ALA A O 1
ATOM 668 N N . GLY A 1 89 ? -2.640 -2.748 3.916 1.00 76.12 89 GLY A N 1
ATOM 669 C CA . GLY A 1 89 ? -2.755 -1.897 2.735 1.00 76.12 89 GLY A CA 1
ATOM 670 C C . GLY A 1 89 ? -1.811 -0.702 2.812 1.00 76.12 89 GLY A C 1
ATOM 671 O O . GLY A 1 89 ? -1.453 -0.276 3.908 1.00 76.12 89 GLY A O 1
ATOM 672 N N . PRO A 1 90 ? -1.401 -0.135 1.668 1.00 70.12 90 PRO A N 1
ATOM 673 C CA . PRO A 1 90 ? -0.452 0.977 1.638 1.00 70.12 90 PRO A CA 1
ATOM 674 C C . PRO A 1 90 ? -1.056 2.315 2.084 1.00 70.12 90 PRO A C 1
ATOM 676 O O . PRO A 1 90 ? -0.326 3.290 2.230 1.00 70.12 90 PRO A O 1
ATOM 679 N N . GLY A 1 91 ? -2.373 2.394 2.301 1.00 80.56 91 GLY A N 1
ATOM 680 C CA . GLY A 1 91 ? -2.983 3.607 2.828 1.00 80.56 91 GLY A CA 1
ATOM 681 C C . GLY A 1 91 ? -4.483 3.493 3.050 1.00 80.56 91 GLY A C 1
ATOM 682 O O . GLY A 1 91 ? -5.261 3.530 2.098 1.00 80.56 91 GLY A O 1
ATOM 683 N N . MET A 1 92 ? -4.871 3.426 4.323 1.00 92.56 92 MET A N 1
ATOM 684 C CA . MET A 1 92 ? -6.223 3.692 4.803 1.00 92.56 92 MET A CA 1
ATOM 685 C C . MET A 1 92 ? -6.124 4.626 6.007 1.00 92.56 92 MET A C 1
ATOM 687 O O . MET A 1 92 ? -5.454 4.307 6.985 1.00 92.56 92 MET A O 1
ATOM 691 N N . VAL A 1 93 ? -6.776 5.783 5.928 1.00 92.12 93 VAL A N 1
ATOM 692 C CA . VAL A 1 93 ? -6.727 6.815 6.971 1.00 92.12 93 VAL A CA 1
ATOM 693 C C . VAL A 1 93 ? -8.147 7.226 7.328 1.00 92.12 93 VAL A C 1
ATOM 695 O O . VAL A 1 93 ? -8.914 7.616 6.448 1.00 92.12 93 VAL A O 1
ATOM 698 N N . GLY A 1 94 ? -8.499 7.138 8.611 1.00 94.25 94 GLY A N 1
ATOM 699 C CA . GLY A 1 94 ? -9.778 7.633 9.122 1.00 94.25 94 GLY A CA 1
ATOM 700 C C . GLY A 1 94 ? -9.844 9.158 9.063 1.00 94.25 94 GLY A C 1
ATOM 701 O O . GLY A 1 94 ? -8.876 9.829 9.413 1.00 94.25 94 GLY A O 1
ATOM 702 N N . VAL A 1 95 ? -10.974 9.697 8.609 1.00 96.25 95 VAL A N 1
ATOM 703 C CA . VAL A 1 95 ? -11.207 11.150 8.520 1.00 96.25 95 VAL A CA 1
ATOM 704 C C . VAL A 1 95 ? -12.341 11.624 9.415 1.00 96.25 95 VAL A C 1
ATOM 706 O O . VAL A 1 95 ? -12.350 12.777 9.829 1.00 96.25 95 VAL A O 1
ATOM 709 N N . GLU A 1 96 ? -13.295 10.748 9.715 1.00 97.69 96 GLU A N 1
ATOM 710 C CA . GLU A 1 96 ? -14.493 11.106 10.460 1.00 97.69 96 GLU A CA 1
ATOM 711 C C . GLU A 1 96 ? -15.067 9.871 11.152 1.00 97.69 96 GLU A C 1
ATOM 713 O O . GLU A 1 96 ? -15.028 8.767 10.603 1.00 97.69 96 GLU A O 1
ATOM 718 N N . VAL A 1 97 ? -15.631 10.085 12.340 1.00 98.25 97 VAL A N 1
ATOM 719 C CA . VAL A 1 97 ? -16.510 9.142 13.030 1.00 98.25 97 VAL A CA 1
ATOM 720 C C . VAL A 1 97 ? -17.833 9.851 13.304 1.00 98.25 97 VAL A C 1
ATOM 722 O O . VAL A 1 97 ? -17.850 10.941 13.870 1.00 98.25 97 VAL A O 1
ATOM 725 N N . THR A 1 98 ? -18.941 9.227 12.918 1.00 98.06 98 THR A N 1
ATOM 726 C CA . THR A 1 98 ? -20.308 9.693 13.179 1.00 98.06 98 THR A CA 1
ATOM 727 C C . THR A 1 98 ? -21.128 8.592 13.842 1.00 98.06 98 THR A C 1
ATOM 729 O O . THR A 1 98 ? -20.760 7.416 13.809 1.00 98.06 98 THR A O 1
ATOM 732 N N . ASP A 1 99 ? -22.246 8.973 14.467 1.00 97.56 99 ASP A N 1
ATOM 733 C CA . ASP A 1 99 ? -23.190 8.032 15.090 1.00 97.56 99 ASP A CA 1
ATOM 734 C C . ASP A 1 99 ? -22.529 7.083 16.114 1.00 97.56 99 ASP A C 1
ATOM 736 O O . ASP A 1 99 ? -22.907 5.919 16.230 1.00 97.56 99 ASP A O 1
ATOM 740 N N . LEU A 1 100 ? -21.514 7.572 16.844 1.00 98.56 100 LEU A N 1
ATOM 741 C CA . LEU A 1 100 ? -20.850 6.810 17.902 1.00 98.56 100 LEU A CA 1
ATOM 742 C C . LEU A 1 100 ? -21.783 6.660 19.102 1.00 98.56 100 LEU A C 1
ATOM 744 O O . LEU A 1 100 ? -22.229 7.642 19.694 1.00 98.56 100 LEU A O 1
ATOM 748 N N . ARG A 1 101 ? -22.077 5.409 19.448 1.00 98.56 101 ARG A N 1
ATOM 749 C CA . ARG A 1 101 ? -22.993 5.034 20.524 1.00 98.56 101 ARG A CA 1
ATOM 750 C C . ARG A 1 101 ? -22.380 3.936 21.375 1.00 98.56 101 ARG A C 1
ATOM 752 O O . ARG A 1 101 ? -21.725 3.045 20.836 1.00 98.56 101 ARG A O 1
ATOM 759 N N . TRP A 1 102 ? -22.704 3.955 22.666 1.00 98.19 102 TRP A N 1
ATOM 760 C CA . TRP A 1 102 ? -22.387 2.898 23.632 1.00 98.19 102 TRP A CA 1
ATOM 761 C C . TRP A 1 102 ? -23.673 2.395 24.299 1.00 98.19 102 TRP A C 1
ATOM 763 O O . TRP A 1 102 ? -24.029 2.878 25.373 1.00 98.19 102 TRP A O 1
ATOM 773 N N . PRO A 1 103 ? -24.440 1.505 23.640 1.00 97.81 103 PRO A N 1
ATOM 774 C CA . PRO A 1 103 ? -25.741 1.078 24.156 1.00 97.81 103 PRO A CA 1
ATOM 775 C C . PRO A 1 103 ? -25.647 0.262 25.451 1.00 97.81 103 PRO A C 1
ATOM 777 O O . PRO A 1 103 ? -26.492 0.420 26.329 1.00 97.81 103 PRO A O 1
ATOM 780 N N . VAL A 1 104 ? -24.626 -0.593 25.573 1.00 97.69 104 VAL A N 1
ATOM 781 C CA . VAL A 1 104 ? -24.370 -1.425 26.757 1.00 97.69 104 VAL A CA 1
ATOM 782 C C . VA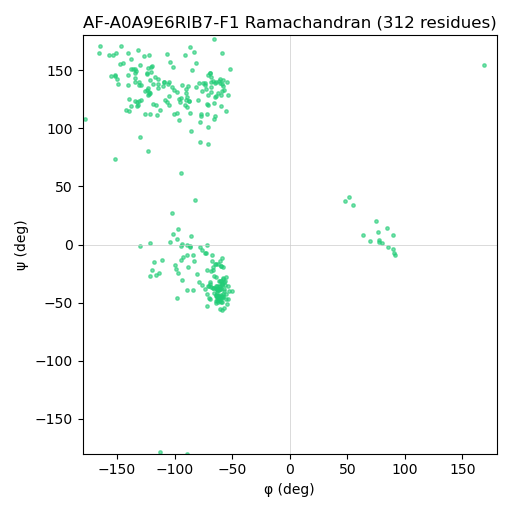L A 1 104 ? -22.948 -1.184 27.252 1.00 97.69 104 VAL A C 1
ATOM 784 O O . VAL A 1 104 ? -21.999 -1.198 26.472 1.00 97.69 104 VAL A O 1
ATOM 787 N N . ALA A 1 105 ? -22.791 -0.962 28.557 1.00 97.69 105 ALA A N 1
ATOM 788 C CA . ALA A 1 105 ? -21.477 -0.790 29.163 1.00 97.69 105 ALA A CA 1
ATOM 789 C C . ALA A 1 105 ? -20.689 -2.111 29.140 1.00 97.69 105 ALA A C 1
ATOM 791 O O . ALA A 1 105 ? -21.199 -3.147 29.564 1.00 97.69 105 ALA A O 1
ATOM 792 N N . THR A 1 106 ? -19.435 -2.065 28.688 1.00 98.50 106 THR A N 1
ATOM 793 C CA . THR A 1 106 ? -18.520 -3.214 28.739 1.00 98.50 106 THR A CA 1
ATOM 794 C C . THR A 1 106 ? -18.104 -3.484 30.183 1.00 98.50 106 THR A C 1
ATOM 796 O O . THR A 1 106 ? -17.630 -2.580 30.878 1.00 98.50 106 THR A O 1
ATOM 799 N N . LEU A 1 107 ? -18.239 -4.729 30.629 1.00 98.25 107 LEU A N 1
ATOM 800 C CA . LEU A 1 107 ? -17.929 -5.141 31.996 1.00 98.25 107 LEU A CA 1
ATOM 801 C C . LEU A 1 107 ? -16.594 -5.897 32.080 1.00 98.25 107 LEU A C 1
ATOM 803 O O . LEU A 1 107 ? -16.174 -6.516 31.099 1.00 98.25 107 LEU A O 1
ATOM 807 N N . PRO A 1 108 ? -15.943 -5.930 33.260 1.00 98.31 108 PRO A N 1
ATOM 808 C CA . PRO A 1 108 ? -14.877 -6.892 33.513 1.00 98.31 108 PRO A CA 1
ATOM 809 C C . PRO A 1 108 ? -15.354 -8.324 33.229 1.00 98.31 108 PRO A C 1
ATOM 811 O O . PRO A 1 108 ? -16.389 -8.754 33.740 1.00 98.31 108 PRO A O 1
ATOM 814 N N . GLY A 1 109 ? -14.589 -9.055 32.423 1.00 98.44 109 GLY A N 1
ATOM 815 C CA . GLY A 1 109 ? -14.883 -10.418 31.984 1.00 98.44 109 GLY A CA 1
ATOM 816 C C . GLY A 1 109 ? -15.691 -10.526 30.687 1.00 98.44 109 GLY A C 1
ATOM 817 O O . GLY A 1 109 ? -15.825 -11.638 30.181 1.00 98.44 109 GLY A O 1
ATOM 818 N N . ASP A 1 110 ? -16.203 -9.426 30.120 1.00 98.75 110 ASP A N 1
ATOM 819 C CA . ASP A 1 110 ? -16.868 -9.484 28.813 1.00 98.75 110 ASP A CA 1
ATOM 820 C C . ASP A 1 110 ? -15.863 -9.802 27.696 1.00 98.75 110 ASP A C 1
ATOM 822 O O . ASP A 1 110 ? -14.744 -9.281 27.664 1.00 98.75 110 ASP A O 1
ATOM 826 N N . THR A 1 111 ? -16.281 -10.640 26.746 1.00 98.81 111 THR A N 1
ATOM 827 C CA . THR A 1 111 ? -15.521 -10.943 25.527 1.00 98.81 111 THR A CA 1
ATOM 828 C C . THR A 1 111 ? -16.093 -10.146 24.370 1.00 98.81 111 THR A C 1
ATOM 830 O O . THR A 1 111 ? -17.208 -10.410 23.927 1.00 98.81 111 THR A O 1
ATOM 833 N N . LEU A 1 112 ? -15.322 -9.183 23.869 1.00 98.75 112 LEU A N 1
ATOM 834 C CA . LEU A 1 112 ? -15.718 -8.325 22.762 1.00 98.75 112 LEU A CA 1
ATOM 835 C C . LEU A 1 112 ? -15.345 -8.940 21.411 1.00 98.75 112 LEU A C 1
ATOM 837 O O . LEU A 1 112 ? -14.230 -9.427 21.225 1.00 98.75 112 LEU A O 1
ATOM 841 N N . THR A 1 113 ? -16.270 -8.855 20.462 1.00 98.38 113 THR A N 1
ATOM 842 C CA . THR A 1 113 ? -16.101 -9.137 19.029 1.00 98.38 113 THR A CA 1
ATOM 843 C C . THR A 1 113 ? -16.489 -7.900 18.234 1.00 98.38 113 THR A C 1
ATOM 845 O O . THR A 1 113 ? -17.307 -7.106 18.693 1.00 98.38 113 THR A O 1
ATOM 848 N N . VAL A 1 114 ? -15.911 -7.716 17.048 1.00 98.25 114 VAL A N 1
ATOM 849 C CA . VAL A 1 114 ? -16.238 -6.587 16.169 1.00 98.25 114 VAL A CA 1
ATOM 850 C C . VAL A 1 114 ? -16.515 -7.066 14.755 1.00 98.25 114 VAL A C 1
ATOM 852 O O . VAL A 1 114 ? -15.801 -7.911 14.218 1.00 98.25 114 VAL A O 1
ATOM 855 N N . HIS A 1 115 ? -17.520 -6.445 14.150 1.00 96.88 115 HIS A N 1
ATOM 856 C CA . HIS A 1 115 ? -17.871 -6.594 12.748 1.00 96.88 115 HIS A CA 1
ATOM 857 C C . HIS A 1 115 ? -17.852 -5.215 12.088 1.00 96.88 115 HIS A C 1
ATOM 859 O O . HIS A 1 115 ? -18.400 -4.254 12.638 1.00 96.88 115 HIS A O 1
ATOM 865 N N . ALA A 1 116 ? -17.242 -5.113 10.911 1.00 98.00 116 ALA A N 1
ATOM 866 C CA . ALA A 1 116 ? -17.301 -3.932 10.060 1.00 98.00 116 ALA A CA 1
ATOM 867 C C . ALA A 1 116 ? -18.034 -4.253 8.754 1.00 98.00 116 ALA A C 1
ATOM 869 O O . ALA A 1 116 ? -17.740 -5.263 8.122 1.00 98.00 116 ALA A O 1
ATOM 870 N N . GLU A 1 117 ? -18.949 -3.386 8.330 1.00 98.50 117 GLU A N 1
ATOM 871 C CA . GLU A 1 117 ? -19.662 -3.492 7.053 1.00 98.50 117 GLU A CA 1
ATOM 872 C C . GLU A 1 117 ? -19.410 -2.248 6.200 1.00 98.50 117 GLU A C 1
ATOM 874 O O . GLU A 1 117 ? -19.584 -1.124 6.675 1.00 98.50 117 GLU A O 1
ATOM 879 N N . VAL A 1 118 ? -19.032 -2.427 4.933 1.00 98.44 118 VAL A N 1
ATOM 880 C CA . VAL A 1 118 ? -18.898 -1.321 3.977 1.00 98.44 118 VAL A CA 1
ATOM 881 C C . VAL A 1 118 ? -20.281 -0.807 3.597 1.00 98.44 118 VAL A C 1
ATOM 883 O O . VAL A 1 118 ? -21.025 -1.474 2.883 1.00 98.44 118 VAL A O 1
ATOM 886 N N . VAL A 1 119 ? -20.607 0.417 4.006 1.00 98.38 119 VAL A N 1
ATOM 887 C CA . VAL A 1 119 ? -21.902 1.042 3.692 1.00 98.38 119 VAL A CA 1
ATOM 888 C C . VAL A 1 119 ? -21.833 1.969 2.481 1.00 98.38 119 VAL A C 1
ATOM 890 O O . VAL A 1 119 ? -22.840 2.202 1.820 1.00 98.38 119 VAL A O 1
ATOM 893 N N . SER A 1 120 ? -20.652 2.507 2.164 1.00 98.00 120 SER A N 1
ATOM 894 C CA . SER A 1 120 ? -20.439 3.279 0.938 1.00 98.00 120 SER A CA 1
ATOM 895 C C . SER A 1 120 ? -18.991 3.182 0.469 1.00 98.00 120 SER A C 1
ATOM 897 O O . SER A 1 120 ? -18.072 3.121 1.284 1.00 98.00 120 SER A O 1
ATOM 899 N N . ALA A 1 121 ? -18.789 3.191 -0.847 1.00 97.56 121 ALA A N 1
ATOM 900 C CA . ALA A 1 121 ? -17.474 3.240 -1.471 1.00 97.56 121 ALA A CA 1
ATOM 901 C C . ALA A 1 121 ? -17.555 4.133 -2.713 1.00 97.56 121 ALA A C 1
ATOM 903 O O . ALA A 1 121 ? -18.263 3.819 -3.670 1.00 97.56 121 ALA A O 1
ATOM 904 N N . ARG A 1 122 ? -16.842 5.264 -2.706 1.00 97.06 122 ARG A N 1
ATOM 905 C CA . ARG A 1 122 ? -16.850 6.228 -3.812 1.00 97.06 122 ARG A CA 1
ATOM 906 C C . ARG A 1 122 ? -15.437 6.636 -4.209 1.00 97.06 122 ARG A C 1
ATOM 908 O O . ARG A 1 122 ? -14.716 7.236 -3.417 1.00 97.06 122 ARG A O 1
ATOM 915 N N . ALA A 1 123 ? -15.056 6.375 -5.459 1.00 94.25 123 ALA A N 1
ATOM 916 C CA . ALA A 1 123 ? -13.806 6.898 -6.006 1.00 94.25 123 ALA A CA 1
ATOM 917 C C . ALA A 1 123 ? -13.831 8.438 -6.008 1.00 94.25 123 ALA A C 1
ATOM 919 O O . ALA A 1 123 ? -14.866 9.055 -6.282 1.00 94.25 123 ALA A O 1
ATOM 920 N N . SER A 1 124 ? -12.702 9.070 -5.692 1.00 92.62 124 SER A N 1
ATOM 921 C CA . SER A 1 124 ? -12.611 10.527 -5.735 1.00 92.62 124 SER A CA 1
ATOM 922 C C . SER A 1 124 ? -12.587 11.016 -7.185 1.00 92.62 124 SER A C 1
ATOM 924 O O . SER A 1 124 ? -11.855 10.488 -8.019 1.00 92.62 124 SER A O 1
ATOM 926 N N . SER A 1 125 ? -13.385 12.043 -7.482 1.00 86.81 125 SER A N 1
ATOM 927 C CA . SER A 1 125 ? -13.428 12.685 -8.800 1.00 86.81 125 SER A CA 1
ATOM 928 C C . SER A 1 125 ? -12.288 13.684 -9.012 1.00 86.81 125 SER A C 1
ATOM 930 O O . SER A 1 125 ? -11.898 13.921 -10.148 1.00 86.81 125 SER A O 1
ATOM 932 N N . SER A 1 126 ? -11.741 14.260 -7.936 1.00 87.62 126 SER A N 1
ATOM 933 C CA . SER A 1 126 ? -10.661 15.256 -7.995 1.00 87.62 126 SER A CA 1
ATOM 934 C C . SER A 1 126 ? -9.271 14.676 -7.732 1.00 87.62 126 SER A C 1
ATOM 936 O O . SER A 1 126 ? -8.275 15.284 -8.112 1.00 87.62 126 SER A O 1
ATOM 938 N N . LYS A 1 127 ? -9.184 13.512 -7.074 1.00 87.50 127 LYS A N 1
ATOM 939 C CA . LYS A 1 127 ? -7.924 12.832 -6.735 1.00 87.50 127 LYS A CA 1
ATOM 940 C C . LYS A 1 127 ? -7.996 11.360 -7.168 1.00 87.50 127 LYS A C 1
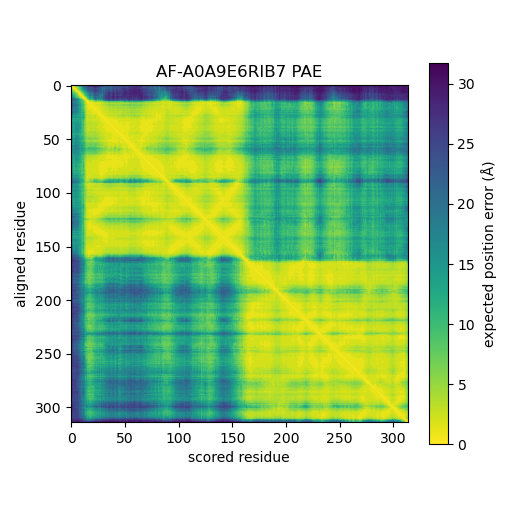ATOM 942 O O . LYS A 1 127 ? -8.503 10.543 -6.404 1.00 87.50 127 LYS A O 1
ATOM 947 N N . PRO A 1 128 ? -7.546 11.005 -8.385 1.00 85.25 128 PRO A N 1
ATOM 948 C CA . PRO A 1 128 ? -7.771 9.675 -8.963 1.00 85.25 128 PRO A CA 1
ATOM 949 C C . PRO A 1 128 ? -7.030 8.539 -8.237 1.00 85.25 128 PRO A C 1
ATOM 951 O O . PRO A 1 128 ? -7.368 7.373 -8.434 1.00 85.25 128 PRO A O 1
ATOM 954 N N . ASP A 1 129 ? -6.065 8.882 -7.382 1.00 84.75 129 ASP A N 1
ATOM 955 C CA . ASP A 1 129 ? -5.236 7.986 -6.571 1.00 84.75 129 ASP A CA 1
ATOM 956 C C . ASP A 1 129 ? -5.938 7.441 -5.316 1.00 84.75 129 ASP A C 1
ATOM 958 O O . ASP A 1 129 ? -5.348 6.660 -4.573 1.00 84.75 129 ASP A O 1
ATOM 962 N N . ARG A 1 130 ? -7.184 7.844 -5.033 1.00 91.38 130 ARG A N 1
ATOM 963 C CA . ARG A 1 130 ? -7.888 7.462 -3.798 1.00 91.38 130 ARG A CA 1
ATOM 964 C C . ARG A 1 130 ? -9.406 7.404 -3.941 1.00 91.38 130 ARG A C 1
ATOM 966 O O . ARG A 1 130 ? -10.004 7.936 -4.878 1.00 91.38 130 ARG A O 1
ATOM 973 N N . GLY A 1 131 ? -10.039 6.765 -2.969 1.00 95.50 131 GLY A N 1
ATOM 974 C CA . GLY A 1 131 ? -11.481 6.776 -2.772 1.00 95.50 131 GLY A CA 1
ATOM 975 C C . GLY A 1 131 ? -11.851 7.073 -1.324 1.00 95.50 131 GLY A C 1
ATOM 976 O O . GLY A 1 131 ? -11.002 7.078 -0.432 1.00 95.50 131 GLY A O 1
ATOM 977 N N . VAL A 1 132 ? -13.132 7.353 -1.119 1.00 97.38 132 VAL A N 1
ATOM 978 C CA . VAL A 1 132 ? -13.760 7.526 0.188 1.00 97.38 132 VAL A CA 1
ATOM 979 C C . VAL A 1 132 ? -14.575 6.272 0.475 1.00 97.38 132 VAL A C 1
ATOM 981 O O . VAL A 1 132 ? -15.468 5.919 -0.298 1.00 97.38 132 VAL A O 1
ATOM 984 N N . LEU A 1 133 ? -14.233 5.593 1.561 1.00 97.75 133 LEU A N 1
ATOM 985 C CA . LEU A 1 133 ? -14.908 4.409 2.073 1.00 97.75 133 LEU A CA 1
ATOM 986 C C . LEU A 1 133 ? -15.643 4.807 3.355 1.00 97.75 133 LEU A C 1
ATOM 988 O O . LEU A 1 133 ? -15.104 5.576 4.143 1.00 97.75 133 LEU A O 1
ATOM 992 N N . ALA A 1 134 ? -16.856 4.312 3.568 1.00 98.12 134 ALA A N 1
ATOM 993 C CA . ALA A 1 134 ? -17.515 4.405 4.863 1.00 98.12 134 ALA A CA 1
ATOM 994 C C . ALA A 1 134 ? -17.855 3.002 5.352 1.00 98.12 134 ALA A C 1
ATOM 996 O O . ALA A 1 134 ? -18.460 2.218 4.614 1.00 98.12 134 ALA A O 1
ATOM 997 N N . MET A 1 135 ? -17.477 2.699 6.592 1.00 98.38 135 MET A N 1
ATOM 998 C CA . MET A 1 135 ? -17.730 1.410 7.228 1.00 98.38 135 MET A CA 1
ATOM 999 C C . MET A 1 135 ? -18.482 1.590 8.542 1.00 98.38 135 MET A C 1
ATOM 1001 O O . MET A 1 135 ? -18.112 2.428 9.368 1.00 98.38 135 MET A O 1
ATOM 1005 N N . ARG A 1 136 ? -19.534 0.793 8.742 1.00 98.69 136 ARG A N 1
ATOM 1006 C CA . ARG A 1 136 ? -20.236 0.685 10.022 1.00 98.69 136 ARG A CA 1
ATOM 1007 C C . ARG A 1 136 ? -19.552 -0.373 10.866 1.00 98.69 136 ARG A C 1
ATOM 1009 O O . ARG A 1 136 ? -19.457 -1.517 10.441 1.00 98.69 136 ARG A O 1
ATOM 1016 N N . TYR A 1 137 ? -19.131 0.006 12.061 1.00 98.69 137 TYR A N 1
ATOM 1017 C CA . TYR A 1 137 ? -18.540 -0.880 13.051 1.00 98.69 137 TYR A CA 1
ATOM 1018 C C . TYR A 1 137 ? -19.576 -1.202 14.116 1.00 98.69 137 TYR A C 1
ATOM 1020 O O . TYR A 1 137 ? -20.279 -0.310 14.593 1.00 98.69 137 TYR A O 1
ATOM 1028 N N . THR A 1 138 ? -19.661 -2.472 14.488 1.00 98.75 138 THR A N 1
ATOM 1029 C CA . THR A 1 138 ? -20.507 -2.957 15.579 1.00 98.75 138 THR A CA 1
ATOM 1030 C C . THR A 1 138 ? -19.679 -3.875 16.458 1.00 98.75 138 THR A C 1
ATOM 1032 O O . THR A 1 138 ? -19.173 -4.891 15.986 1.00 98.75 138 THR A O 1
ATOM 1035 N N . THR A 1 139 ? -19.542 -3.505 17.726 1.0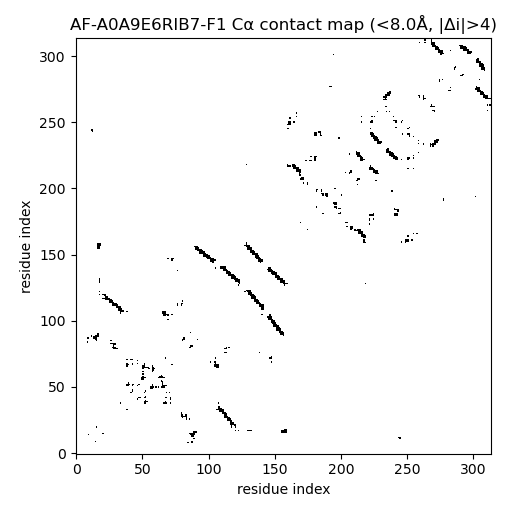0 98.81 139 THR A N 1
ATOM 1036 C CA . THR A 1 139 ? -18.826 -4.275 18.740 1.00 98.81 139 THR A CA 1
ATOM 1037 C C . THR A 1 139 ? -19.845 -4.910 19.669 1.00 98.81 139 THR A C 1
ATOM 1039 O O . THR A 1 139 ? -20.655 -4.201 20.272 1.00 98.81 139 THR A O 1
ATOM 1042 N N . THR A 1 140 ? -19.805 -6.234 19.785 1.00 98.75 140 THR A N 1
ATOM 1043 C CA . THR A 1 140 ? -20.725 -7.001 20.631 1.00 98.75 140 THR A CA 1
ATOM 1044 C C . THR A 1 140 ? -19.982 -7.786 21.698 1.00 98.75 140 THR A C 1
ATOM 1046 O O . THR A 1 140 ? -18.807 -8.113 21.523 1.00 98.75 140 THR A O 1
ATOM 1049 N N . ASN A 1 141 ? -20.651 -8.071 22.812 1.00 98.62 141 ASN A N 1
ATOM 1050 C CA . ASN A 1 141 ? -20.129 -8.974 23.835 1.00 98.62 141 ASN A CA 1
ATOM 1051 C C . ASN A 1 141 ? -20.530 -10.440 23.557 1.00 98.62 141 ASN A C 1
ATOM 1053 O O . ASN A 1 141 ? -21.258 -10.742 22.612 1.00 98.62 141 ASN A O 1
ATOM 1057 N N . GLN A 1 142 ? -20.115 -11.363 24.424 1.00 98.50 142 GLN A N 1
ATOM 1058 C CA . GLN A 1 142 ? -20.424 -12.796 24.344 1.00 98.50 142 GLN A CA 1
ATOM 1059 C C . GLN A 1 142 ? -21.923 -13.139 24.411 1.00 98.50 142 GLN A C 1
ATOM 1061 O O . GLN A 1 142 ? -22.302 -14.269 24.115 1.00 98.50 142 GLN A O 1
ATOM 1066 N N . ARG A 1 143 ? -22.777 -12.191 24.818 1.00 98.38 143 ARG A N 1
ATOM 1067 C CA . ARG A 1 143 ? -24.242 -12.335 24.853 1.00 98.38 143 ARG A CA 1
ATOM 1068 C C . ARG A 1 143 ? -24.913 -11.800 23.581 1.00 98.38 143 ARG A C 1
ATOM 1070 O O . ARG A 1 143 ? -26.132 -11.869 23.471 1.00 98.38 143 ARG A O 1
ATOM 1077 N N . GLY A 1 144 ? -24.141 -11.265 22.632 1.00 97.75 144 GLY A N 1
ATOM 1078 C CA . GLY A 1 144 ? -24.650 -10.622 21.419 1.00 97.75 144 GLY A CA 1
ATOM 1079 C C . GLY A 1 144 ? -25.194 -9.208 21.645 1.00 97.75 144 GLY A C 1
ATOM 1080 O O . GLY A 1 144 ? -25.820 -8.642 20.751 1.00 97.75 144 GLY A O 1
ATOM 1081 N N . GLU A 1 145 ? -24.971 -8.616 22.821 1.00 98.56 145 GLU A N 1
ATOM 1082 C CA . GLU A 1 145 ? -25.393 -7.246 23.113 1.00 98.56 145 GLU A CA 1
ATOM 1083 C C . GLU A 1 145 ? -24.420 -6.249 22.475 1.00 98.56 145 GLU A C 1
ATOM 1085 O O . GLU A 1 145 ? -23.203 -6.441 22.522 1.00 98.56 145 GLU A O 1
ATOM 1090 N N . ILE A 1 146 ? -24.945 -5.162 21.904 1.00 98.69 146 ILE A N 1
ATOM 1091 C CA . ILE A 1 146 ? -24.128 -4.127 21.261 1.00 98.69 146 ILE A CA 1
ATOM 1092 C C . ILE A 1 146 ? -23.511 -3.233 22.337 1.00 98.69 146 ILE A C 1
ATOM 1094 O O . ILE A 1 146 ? -24.178 -2.366 22.901 1.00 98.69 146 ILE A O 1
ATOM 1098 N N . ALA A 1 147 ? -22.217 -3.414 22.579 1.00 98.62 147 ALA A N 1
ATOM 1099 C CA . ALA A 1 147 ? -21.445 -2.555 23.468 1.00 98.62 147 ALA A CA 1
ATOM 1100 C C . ALA A 1 147 ? -21.116 -1.210 22.803 1.00 98.62 147 ALA A C 1
ATOM 1102 O O . ALA A 1 147 ? -21.100 -0.167 23.452 1.00 98.62 147 ALA A O 1
ATOM 1103 N N . GLN A 1 148 ? -20.876 -1.217 21.487 1.00 98.75 148 GLN A N 1
ATOM 1104 C CA . GLN A 1 148 ? -20.562 -0.011 20.728 1.00 98.75 148 GLN A CA 1
ATOM 1105 C C . GLN A 1 148 ? -20.993 -0.132 19.267 1.00 98.75 148 GLN A C 1
ATOM 1107 O O . GLN A 1 148 ? -20.849 -1.187 18.654 1.00 98.75 148 GLN A O 1
ATOM 1112 N N . SER A 1 149 ? -21.433 0.975 18.673 1.00 98.62 149 SER A N 1
ATOM 1113 C CA . SER A 1 149 ? -21.581 1.094 17.221 1.00 98.62 149 SER A CA 1
ATOM 1114 C C . SER A 1 149 ? -21.156 2.473 16.740 1.00 98.62 149 SER A C 1
ATOM 1116 O O . SER A 1 149 ? -21.398 3.452 17.442 1.00 98.62 149 SER A O 1
ATOM 1118 N N . PHE A 1 150 ? -20.572 2.563 15.548 1.00 98.75 150 PHE A N 1
ATOM 1119 C CA . PHE A 1 150 ? -20.302 3.842 14.888 1.00 98.75 150 PHE A CA 1
ATOM 1120 C C . PHE A 1 150 ? -20.168 3.681 13.377 1.00 98.75 150 PHE A C 1
ATOM 1122 O O . PHE A 1 150 ? -19.950 2.580 12.867 1.00 98.75 150 PHE A O 1
ATOM 1129 N N . LEU A 1 151 ? -20.268 4.793 12.658 1.00 98.62 151 LEU A N 1
ATOM 1130 C CA . LEU A 1 151 ? -19.894 4.891 11.256 1.00 98.62 151 LEU A CA 1
ATOM 1131 C C . LEU A 1 151 ? -18.562 5.635 11.161 1.00 98.62 151 LEU A C 1
ATOM 1133 O O . LEU A 1 151 ? -18.439 6.727 11.708 1.00 98.62 151 LEU A O 1
ATOM 1137 N N . ALA A 1 152 ? -17.572 5.075 10.468 1.00 98.25 152 ALA A N 1
ATOM 1138 C CA . ALA A 1 152 ? -16.343 5.802 10.165 1.00 98.25 152 ALA A CA 1
ATOM 1139 C C . ALA A 1 152 ? -16.137 5.953 8.667 1.00 98.25 152 ALA A C 1
ATOM 1141 O O . ALA A 1 152 ? -16.320 5.005 7.901 1.00 98.25 152 ALA A O 1
ATOM 1142 N N . THR A 1 153 ? -15.706 7.148 8.286 1.00 98.19 153 THR A N 1
ATOM 1143 C CA . THR A 1 153 ? -15.292 7.486 6.930 1.00 98.19 153 THR A CA 1
ATOM 1144 C C . THR A 1 153 ? -13.773 7.405 6.858 1.00 98.19 153 THR A C 1
ATOM 1146 O O . THR A 1 153 ? -13.068 7.969 7.700 1.00 98.19 153 THR A O 1
ATOM 1149 N N . GLN A 1 154 ? -13.251 6.720 5.846 1.00 96.50 154 GLN A N 1
ATOM 1150 C CA . GLN A 1 154 ? -11.827 6.605 5.564 1.00 96.50 154 GLN A CA 1
ATOM 1151 C C . GLN A 1 154 ? -11.501 7.057 4.143 1.00 96.50 154 GLN A C 1
ATOM 1153 O O . GLN A 1 154 ? -12.256 6.835 3.196 1.00 96.50 154 GLN A O 1
ATOM 1158 N N . ILE A 1 155 ? -10.317 7.636 3.980 1.00 96.25 155 ILE A N 1
ATOM 1159 C CA . ILE A 1 155 ? -9.668 7.754 2.678 1.00 96.25 155 ILE A CA 1
ATOM 1160 C C . ILE A 1 155 ? -8.817 6.505 2.476 1.00 96.25 155 ILE A C 1
ATOM 1162 O O . ILE A 1 155 ? -7.973 6.188 3.314 1.00 96.25 155 ILE A O 1
ATOM 1166 N N . VAL A 1 156 ? -9.016 5.824 1.351 1.00 95.06 156 VAL A N 1
ATOM 1167 C CA . VAL A 1 156 ? -8.271 4.615 0.986 1.00 95.06 156 VAL A CA 1
ATOM 1168 C C . VAL A 1 156 ? -7.579 4.847 -0.350 1.00 95.06 156 VAL A C 1
ATOM 1170 O O . VAL A 1 156 ? -8.208 5.321 -1.301 1.00 95.06 156 VAL A O 1
ATOM 1173 N N . LEU A 1 157 ? -6.288 4.530 -0.434 1.00 91.31 157 LEU A N 1
ATOM 1174 C CA . LEU A 1 157 ? -5.553 4.616 -1.693 1.00 91.31 157 LEU A CA 1
ATOM 1175 C C . LEU A 1 157 ? -6.122 3.629 -2.711 1.00 91.31 157 LEU A C 1
ATOM 1177 O O . LEU A 1 157 ? -6.481 2.492 -2.393 1.00 91.31 157 LEU A O 1
ATOM 1181 N N . ARG A 1 158 ? -6.198 4.081 -3.957 1.00 88.56 158 ARG A N 1
ATOM 1182 C CA . ARG A 1 158 ? -6.551 3.248 -5.098 1.00 88.56 158 ARG A CA 1
ATOM 1183 C C . ARG A 1 158 ? -5.323 2.553 -5.626 1.00 88.56 158 ARG A C 1
ATOM 1185 O O . ARG A 1 158 ? -4.209 3.063 -5.555 1.00 88.56 158 ARG A O 1
ATOM 1192 N N . ARG A 1 159 ? -5.555 1.375 -6.182 1.00 83.88 159 ARG A N 1
ATOM 1193 C CA . ARG A 1 159 ? -4.517 0.597 -6.823 1.00 83.88 159 ARG A CA 1
ATOM 1194 C C . ARG A 1 159 ? -3.993 1.369 -8.039 1.00 83.88 159 ARG A C 1
ATOM 1196 O O . ARG A 1 159 ? -4.800 1.737 -8.898 1.00 83.88 159 ARG A O 1
ATOM 1203 N N . PRO A 1 160 ? -2.674 1.577 -8.164 1.00 77.19 160 PRO A N 1
ATOM 1204 C CA . PRO A 1 160 ? -2.125 2.282 -9.309 1.00 77.19 160 PRO A CA 1
ATOM 1205 C C . PRO A 1 160 ? -2.363 1.499 -10.608 1.00 77.19 160 PRO A C 1
ATOM 1207 O O . PRO A 1 160 ? -2.246 0.267 -10.644 1.00 77.19 160 PRO A O 1
ATOM 1210 N N . ARG A 1 161 ? -2.715 2.206 -11.689 1.00 71.62 161 ARG A N 1
ATOM 1211 C CA . ARG A 1 161 ? -3.000 1.620 -13.011 1.00 71.62 161 ARG A CA 1
ATOM 1212 C C . ARG A 1 161 ? -2.060 2.182 -14.077 1.00 71.62 161 ARG A C 1
ATOM 1214 O O . ARG A 1 161 ? -1.637 3.329 -13.982 1.00 71.62 161 ARG A O 1
ATOM 1221 N N . SER A 1 162 ? -1.791 1.415 -15.141 1.00 69.62 162 SER A N 1
ATOM 1222 C CA . SER A 1 162 ? -0.934 1.866 -16.256 1.00 69.62 162 SER A CA 1
ATOM 1223 C C . SER A 1 162 ? -1.423 3.135 -16.952 1.00 69.62 162 SER A C 1
ATOM 1225 O O . SER A 1 162 ? -0.627 3.871 -17.512 1.00 69.62 162 SER A O 1
ATOM 1227 N N . GLN A 1 163 ? -2.731 3.385 -16.948 1.00 73.56 163 GLN A N 1
ATOM 1228 C CA . GLN A 1 163 ? -3.318 4.607 -17.508 1.00 73.56 163 GLN A CA 1
ATOM 1229 C C . GLN A 1 163 ? -2.941 5.875 -16.727 1.00 73.56 163 GLN A C 1
ATOM 1231 O O . GLN A 1 163 ? -3.022 6.966 -17.276 1.00 73.56 163 GLN A O 1
ATOM 1236 N N . ASP A 1 164 ? -2.502 5.727 -15.476 1.00 75.81 164 ASP A N 1
ATOM 1237 C CA . ASP A 1 164 ? -2.073 6.833 -14.618 1.00 75.81 164 ASP A CA 1
ATOM 1238 C C . ASP A 1 164 ? -0.537 6.990 -14.659 1.00 75.81 164 ASP A C 1
ATOM 1240 O O . ASP A 1 164 ? 0.051 7.630 -13.789 1.00 75.81 164 ASP A O 1
ATOM 1244 N N . THR A 1 165 ? 0.122 6.330 -15.622 1.00 87.81 165 THR A N 1
ATOM 1245 C CA . THR A 1 165 ? 1.579 6.305 -15.762 1.00 87.81 165 THR A CA 1
ATOM 1246 C C . THR A 1 165 ? 2.052 7.355 -16.758 1.00 87.81 165 THR A C 1
ATOM 1248 O O . THR A 1 165 ? 1.660 7.330 -17.924 1.00 87.81 165 THR A O 1
ATOM 1251 N N . VAL A 1 166 ? 2.962 8.219 -16.320 1.00 92.62 166 VAL A N 1
ATOM 1252 C CA . VAL A 1 166 ? 3.691 9.162 -17.172 1.00 92.62 166 VAL A CA 1
ATOM 1253 C C . VAL A 1 166 ? 5.132 8.686 -17.289 1.00 92.62 166 VAL A C 1
ATOM 1255 O O . VAL A 1 166 ? 5.804 8.488 -16.280 1.00 92.62 166 VAL A O 1
ATOM 1258 N N . ILE A 1 167 ? 5.620 8.492 -18.514 1.00 96.25 167 ILE A N 1
ATOM 1259 C CA . ILE A 1 167 ? 7.034 8.183 -18.749 1.00 96.25 167 ILE A CA 1
ATOM 1260 C C . ILE A 1 167 ? 7.767 9.486 -19.046 1.00 96.25 167 ILE A C 1
ATOM 1262 O O . ILE A 1 167 ? 7.373 10.233 -19.940 1.00 96.25 167 ILE A O 1
ATOM 1266 N N . ARG A 1 168 ? 8.834 9.755 -18.293 1.00 97.12 168 ARG A N 1
ATOM 1267 C CA . ARG A 1 168 ? 9.678 10.944 -18.454 1.00 97.12 168 ARG A CA 1
ATOM 1268 C C . ARG A 1 168 ? 11.148 10.602 -18.256 1.00 97.12 168 ARG A C 1
ATOM 1270 O O . ARG A 1 168 ? 11.485 9.546 -17.719 1.00 97.12 168 ARG A O 1
ATOM 1277 N N . ARG A 1 169 ? 12.029 11.514 -18.672 1.00 97.94 169 ARG A N 1
ATOM 1278 C CA . ARG A 1 169 ? 13.457 11.406 -18.355 1.00 97.94 169 ARG A CA 1
ATOM 1279 C C . ARG A 1 169 ? 13.644 11.387 -16.839 1.00 97.94 169 ARG A C 1
ATOM 1281 O O . ARG A 1 169 ? 12.977 12.128 -16.109 1.00 97.94 169 ARG A O 1
ATOM 1288 N N . ALA A 1 170 ? 14.533 10.509 -16.397 1.00 97.94 170 ALA A N 1
ATOM 1289 C CA . ALA A 1 170 ? 15.011 10.501 -15.029 1.00 97.94 170 ALA A CA 1
ATOM 1290 C C . ALA A 1 170 ? 15.876 11.741 -14.783 1.00 97.94 170 ALA A C 1
ATOM 1292 O O . ALA A 1 170 ? 16.567 12.223 -15.680 1.00 97.94 170 ALA A O 1
ATOM 1293 N N . THR A 1 171 ? 15.838 12.238 -13.557 1.00 97.94 171 THR A N 1
ATOM 1294 C CA . THR A 1 171 ? 16.663 13.343 -13.070 1.00 97.94 171 THR A CA 1
ATOM 1295 C C . THR A 1 171 ? 17.473 12.877 -11.861 1.00 97.94 171 THR A C 1
ATOM 1297 O O . THR A 1 171 ? 17.101 11.878 -11.238 1.00 97.94 171 THR A O 1
ATOM 1300 N N . PRO A 1 172 ? 18.544 13.588 -11.462 1.00 97.75 172 PRO A N 1
ATOM 1301 C CA . PRO A 1 172 ? 19.312 13.221 -10.269 1.00 97.75 172 PRO A CA 1
ATOM 1302 C C . PRO A 1 172 ? 18.461 13.119 -8.992 1.00 97.75 172 PRO A C 1
ATOM 1304 O O . PRO A 1 172 ? 18.756 12.315 -8.112 1.00 97.75 172 PRO A O 1
ATOM 1307 N N . ALA A 1 173 ? 17.357 13.872 -8.909 1.00 97.12 173 ALA A N 1
ATOM 1308 C CA . ALA A 1 173 ? 16.415 13.806 -7.792 1.00 97.12 173 ALA A CA 1
ATOM 1309 C C . ALA A 1 173 ? 15.655 12.466 -7.704 1.00 97.12 173 ALA A C 1
ATOM 1311 O O . ALA A 1 173 ? 15.185 12.102 -6.629 1.00 97.12 173 ALA A O 1
ATOM 1312 N N . ASP A 1 174 ? 15.548 11.718 -8.807 1.00 97.56 174 ASP A N 1
ATOM 1313 C CA . ASP A 1 174 ? 14.866 10.421 -8.851 1.00 97.56 174 ASP A CA 1
ATOM 1314 C C . ASP A 1 174 ? 15.766 9.261 -8.377 1.00 97.56 174 ASP A C 1
ATOM 1316 O O . ASP A 1 174 ? 15.256 8.174 -8.099 1.00 97.56 174 ASP A O 1
ATOM 1320 N N . LEU A 1 175 ? 17.090 9.464 -8.266 1.00 97.38 175 LEU A N 1
ATOM 1321 C CA . LEU A 1 175 ? 18.065 8.400 -7.975 1.00 97.38 175 LEU A CA 1
ATOM 1322 C C . LEU A 1 175 ? 17.741 7.584 -6.710 1.00 97.38 175 LEU A C 1
ATOM 1324 O O . LEU A 1 175 ? 17.705 6.356 -6.819 1.00 97.38 175 LEU A O 1
ATOM 1328 N N . PRO A 1 176 ? 17.397 8.187 -5.551 1.00 97.38 176 PRO A N 1
ATOM 1329 C CA . PRO A 1 176 ? 17.046 7.403 -4.362 1.00 97.38 176 PRO A CA 1
ATOM 1330 C C . PRO A 1 176 ? 15.831 6.483 -4.578 1.00 97.38 176 PRO A C 1
ATOM 1332 O O . PRO A 1 176 ? 15.777 5.356 -4.071 1.00 97.38 176 PRO A O 1
ATOM 1335 N N . ALA A 1 177 ? 14.845 6.941 -5.358 1.00 96.06 177 ALA A N 1
ATOM 1336 C CA . ALA A 1 177 ? 13.660 6.153 -5.686 1.00 96.06 177 ALA A CA 1
ATOM 1337 C C . ALA A 1 177 ? 13.981 5.043 -6.700 1.00 96.06 177 ALA A C 1
ATOM 1339 O O . ALA A 1 177 ? 13.493 3.921 -6.553 1.00 96.06 177 ALA A O 1
ATOM 1340 N N . ILE A 1 178 ? 14.841 5.324 -7.685 1.00 97.38 178 ILE A N 1
ATOM 1341 C CA . ILE A 1 178 ? 15.338 4.342 -8.658 1.00 97.38 178 ILE A CA 1
ATOM 1342 C C . ILE A 1 178 ? 16.114 3.226 -7.948 1.00 97.38 178 ILE A C 1
ATOM 1344 O O . ILE A 1 178 ? 15.855 2.053 -8.209 1.00 97.38 178 ILE A O 1
ATOM 1348 N N . GLU A 1 179 ? 17.008 3.554 -7.014 1.00 95.69 179 GLU A N 1
ATOM 1349 C CA . GLU A 1 179 ? 17.766 2.562 -6.237 1.00 95.69 179 GLU A CA 1
ATOM 1350 C C . GLU A 1 179 ? 16.848 1.652 -5.415 1.00 95.69 179 GLU A C 1
ATOM 1352 O O . GLU A 1 179 ? 17.005 0.426 -5.411 1.00 95.69 179 GLU A O 1
ATOM 1357 N N . THR A 1 180 ? 15.850 2.245 -4.754 1.00 94.88 180 THR A N 1
ATOM 1358 C CA . THR A 1 180 ? 14.833 1.504 -3.995 1.00 94.88 180 THR A CA 1
ATOM 1359 C C . THR A 1 180 ? 14.048 0.562 -4.908 1.00 94.88 180 THR A C 1
ATOM 1361 O O . THR A 1 180 ? 13.849 -0.610 -4.578 1.00 94.88 180 THR A O 1
ATOM 1364 N N . LEU A 1 181 ? 13.641 1.052 -6.081 1.00 95.50 181 LEU A N 1
ATOM 1365 C CA . LEU A 1 181 ? 12.920 0.273 -7.078 1.00 95.50 181 LEU A CA 1
ATOM 1366 C C . LEU A 1 181 ? 13.752 -0.894 -7.603 1.00 95.50 181 LEU A C 1
ATOM 1368 O O . LEU A 1 181 ? 13.258 -2.019 -7.638 1.00 95.50 181 LEU A O 1
ATOM 1372 N N . LEU A 1 182 ? 15.000 -0.644 -8.002 1.00 95.50 182 LEU A N 1
ATOM 1373 C CA . LEU A 1 182 ? 15.894 -1.665 -8.543 1.00 95.50 182 LEU A CA 1
ATOM 1374 C C . LEU A 1 182 ? 16.130 -2.774 -7.523 1.00 95.50 182 LEU A C 1
ATOM 1376 O O . LEU A 1 182 ? 16.015 -3.950 -7.865 1.00 95.50 182 LEU A O 1
ATOM 1380 N N . ARG A 1 183 ? 16.386 -2.412 -6.261 1.00 93.44 183 ARG A N 1
ATOM 1381 C CA . ARG A 1 183 ? 16.512 -3.378 -5.167 1.00 93.44 183 ARG A CA 1
ATOM 1382 C C . ARG A 1 183 ? 15.254 -4.234 -5.046 1.00 93.44 183 ARG A C 1
ATOM 1384 O O . ARG A 1 183 ? 15.342 -5.452 -5.169 1.00 93.44 183 ARG A O 1
ATOM 1391 N N . ALA A 1 184 ? 14.087 -3.607 -4.906 1.00 91.75 184 ALA A N 1
ATOM 1392 C CA . ALA A 1 184 ? 12.819 -4.323 -4.775 1.00 91.75 184 ALA A CA 1
ATOM 1393 C C . ALA A 1 184 ? 12.514 -5.233 -5.982 1.00 91.75 184 ALA A C 1
ATOM 1395 O O . ALA A 1 184 ? 11.937 -6.306 -5.814 1.00 91.75 184 ALA A O 1
ATOM 1396 N N . ALA A 1 185 ? 12.894 -4.818 -7.194 1.00 91.12 185 ALA A N 1
ATOM 1397 C CA . ALA A 1 185 ? 12.648 -5.567 -8.421 1.00 91.12 185 ALA A CA 1
ATOM 1398 C C . ALA A 1 185 ? 13.625 -6.736 -8.636 1.00 91.12 185 ALA A C 1
ATOM 1400 O O . ALA A 1 185 ? 13.228 -7.741 -9.228 1.00 91.12 185 ALA A O 1
ATOM 1401 N N . PHE A 1 186 ? 14.884 -6.620 -8.191 1.00 90.62 186 PHE A N 1
ATOM 1402 C CA . PHE A 1 186 ? 15.946 -7.573 -8.538 1.00 90.62 186 PHE A CA 1
ATOM 1403 C C . PHE A 1 186 ? 16.490 -8.422 -7.383 1.00 90.62 186 PHE A C 1
ATOM 1405 O O . PHE A 1 186 ? 16.994 -9.515 -7.641 1.00 90.62 186 PHE A O 1
ATOM 1412 N N . GLU A 1 187 ? 16.390 -7.975 -6.130 1.00 88.75 187 GLU A N 1
ATOM 1413 C CA . GLU A 1 187 ? 16.902 -8.703 -4.957 1.00 88.75 187 GLU A CA 1
ATOM 1414 C C . GLU A 1 187 ? 16.329 -10.131 -4.810 1.00 88.75 187 GLU A C 1
ATOM 1416 O O . GLU A 1 187 ? 17.124 -11.043 -4.567 1.00 88.75 187 GLU A O 1
ATOM 1421 N N . PRO A 1 188 ? 15.035 -10.406 -5.104 1.00 86.38 188 PRO A N 1
ATOM 1422 C CA . PRO A 1 188 ? 14.495 -11.772 -5.087 1.00 86.38 188 PRO A CA 1
ATOM 1423 C C . PRO A 1 188 ? 15.191 -12.749 -6.050 1.00 86.38 188 PRO A C 1
ATOM 1425 O O . PRO A 1 188 ? 15.071 -13.963 -5.904 1.00 86.38 188 PRO A O 1
ATOM 1428 N N . TYR A 1 189 ? 15.919 -12.247 -7.052 1.00 83.06 189 TYR A N 1
ATOM 1429 C CA . TYR A 1 189 ? 16.640 -13.094 -7.999 1.00 83.06 189 TYR A CA 1
ATOM 1430 C C . TYR A 1 189 ? 18.059 -13.446 -7.553 1.00 83.06 189 TYR A C 1
ATOM 1432 O O . TYR A 1 189 ? 18.662 -14.305 -8.192 1.00 83.06 189 TYR A O 1
ATOM 1440 N N . ILE A 1 190 ? 18.596 -12.845 -6.484 1.00 85.75 190 ILE A N 1
ATOM 1441 C CA . ILE A 1 190 ? 19.949 -13.159 -5.994 1.00 85.75 190 ILE A CA 1
ATOM 1442 C C . ILE A 1 190 ? 20.033 -14.634 -5.596 1.00 85.75 190 ILE A C 1
ATOM 1444 O O . ILE A 1 190 ? 20.918 -15.340 -6.072 1.00 85.75 190 ILE A O 1
ATOM 1448 N N . GLU A 1 191 ? 19.074 -15.125 -4.809 1.00 82.00 191 GLU A N 1
ATOM 1449 C CA . GLU A 1 191 ? 19.010 -16.540 -4.420 1.00 82.00 191 GLU A CA 1
ATOM 1450 C C . GLU A 1 191 ? 18.809 -17.456 -5.637 1.00 82.00 191 GLU A C 1
ATOM 1452 O O . GLU A 1 191 ? 19.436 -18.508 -5.747 1.00 82.00 191 GLU A O 1
ATOM 1457 N N . ARG A 1 192 ? 17.981 -17.031 -6.604 1.00 81.38 192 ARG A N 1
ATOM 1458 C CA . ARG A 1 192 ? 17.673 -17.821 -7.806 1.00 81.38 192 ARG A CA 1
ATOM 1459 C C . ARG A 1 192 ? 18.843 -17.913 -8.782 1.00 81.38 192 ARG A C 1
ATOM 1461 O O . ARG A 1 192 ? 18.992 -18.925 -9.464 1.00 81.38 192 ARG A O 1
ATOM 1468 N N . ILE A 1 193 ? 19.632 -16.853 -8.921 1.00 81.00 193 ILE A N 1
ATOM 1469 C CA . ILE A 1 193 ? 20.732 -16.759 -9.892 1.00 81.00 193 ILE A CA 1
ATOM 1470 C C . ILE A 1 193 ? 22.059 -17.194 -9.257 1.00 81.00 193 ILE A C 1
ATOM 1472 O O . ILE A 1 193 ? 22.902 -17.758 -9.950 1.00 81.00 193 ILE A O 1
ATOM 1476 N N . GLY A 1 194 ? 22.233 -16.983 -7.951 1.00 81.81 194 GLY A N 1
ATOM 1477 C CA . GLY A 1 194 ? 23.496 -17.195 -7.240 1.00 81.81 194 GLY A CA 1
ATOM 1478 C C . GLY A 1 194 ? 24.518 -16.073 -7.456 1.00 81.81 194 GLY A C 1
ATOM 1479 O O . GLY A 1 194 ? 25.637 -16.160 -6.961 1.00 81.81 194 GLY A O 1
ATOM 1480 N N . LEU A 1 195 ? 24.143 -15.017 -8.184 1.00 85.69 195 LEU A N 1
ATOM 1481 C CA . LEU A 1 195 ? 24.947 -13.823 -8.439 1.00 85.69 195 LEU A CA 1
ATOM 1482 C C . LEU A 1 195 ? 24.083 -12.581 -8.237 1.00 85.69 195 LEU A C 1
ATOM 1484 O O . LEU A 1 195 ? 22.872 -12.605 -8.467 1.00 85.69 195 LEU A O 1
ATOM 1488 N N . ARG A 1 196 ? 24.716 -11.474 -7.848 1.00 86.81 196 ARG A N 1
ATOM 1489 C CA . ARG A 1 196 ? 24.039 -10.182 -7.724 1.00 86.81 196 ARG A CA 1
ATOM 1490 C C . ARG A 1 196 ? 23.723 -9.627 -9.121 1.00 86.81 196 ARG A C 1
ATOM 1492 O O . ARG A 1 196 ? 24.662 -9.420 -9.874 1.00 86.81 196 ARG A O 1
ATOM 1499 N N . PRO A 1 197 ? 22.456 -9.361 -9.488 1.00 87.94 197 PRO A N 1
ATOM 1500 C CA . PRO A 1 197 ? 22.104 -8.877 -10.825 1.00 87.94 197 PRO A CA 1
ATOM 1501 C C . PRO A 1 197 ? 22.860 -7.607 -11.241 1.00 87.94 197 PRO A C 1
ATOM 1503 O O . PRO A 1 197 ? 22.987 -6.679 -10.444 1.00 87.94 197 PRO A O 1
ATOM 1506 N N . GLN A 1 198 ? 23.292 -7.536 -12.508 1.00 88.12 198 GLN A N 1
ATOM 1507 C CA . GLN A 1 198 ? 24.033 -6.385 -13.050 1.00 88.12 198 GLN A CA 1
ATOM 1508 C C . GLN A 1 198 ? 23.341 -5.027 -12.823 1.00 88.12 198 GLN A C 1
ATOM 1510 O O . GLN A 1 198 ? 24.047 -4.100 -12.438 1.00 88.12 198 GLN A O 1
ATOM 1515 N N . PRO A 1 199 ? 22.005 -4.878 -12.954 1.00 90.00 199 PRO A N 1
ATOM 1516 C CA . PRO A 1 199 ? 21.347 -3.601 -12.659 1.00 90.00 199 PRO A CA 1
ATOM 1517 C C . PRO A 1 199 ? 21.537 -3.105 -11.216 1.00 90.00 199 PRO A C 1
ATOM 1519 O O . PRO A 1 199 ? 21.359 -1.931 -10.949 1.00 90.00 199 PRO A O 1
ATOM 1522 N N . LEU A 1 200 ? 21.913 -3.963 -10.260 1.00 91.56 200 LEU A N 1
ATOM 1523 C CA . LEU A 1 200 ? 22.239 -3.540 -8.888 1.00 91.56 200 LEU A CA 1
ATOM 1524 C C . LEU A 1 200 ? 23.703 -3.108 -8.710 1.00 91.56 200 LEU A C 1
ATOM 1526 O O . LEU A 1 200 ? 24.099 -2.771 -7.592 1.00 91.56 200 LEU A O 1
ATOM 1530 N N . LEU A 1 201 ? 24.506 -3.209 -9.770 1.00 90.44 201 LEU A N 1
ATOM 1531 C CA . LEU A 1 201 ? 25.937 -2.905 -9.814 1.00 90.44 201 LEU A CA 1
ATOM 1532 C C . LEU A 1 201 ? 26.261 -1.753 -10.781 1.00 90.44 201 LEU A C 1
ATOM 1534 O O . LEU A 1 201 ? 27.372 -1.233 -10.741 1.00 90.44 201 LEU A O 1
ATOM 1538 N N . SER A 1 202 ? 25.330 -1.390 -11.664 1.00 91.31 202 SER A N 1
ATOM 1539 C CA . SER A 1 202 ? 25.506 -0.331 -12.659 1.00 91.31 202 SER A CA 1
ATOM 1540 C C . SER A 1 202 ? 25.518 1.064 -12.025 1.00 91.31 202 SER A C 1
ATOM 1542 O O . SER A 1 202 ? 24.789 1.337 -11.072 1.00 91.31 202 SER A O 1
ATOM 1544 N N . ASP A 1 203 ? 26.310 1.971 -12.603 1.00 95.56 203 ASP A N 1
ATOM 1545 C CA . ASP A 1 203 ? 26.325 3.387 -12.229 1.00 95.56 203 ASP A CA 1
ATOM 1546 C C . ASP A 1 203 ? 25.125 4.120 -12.846 1.00 95.56 203 ASP A C 1
ATOM 1548 O O . ASP A 1 203 ? 25.175 4.664 -13.953 1.00 95.56 203 ASP A O 1
ATOM 1552 N N . HIS A 1 204 ? 24.012 4.105 -12.118 1.00 96.50 204 HIS A N 1
ATOM 1553 C CA . HIS A 1 204 ? 22.785 4.761 -12.549 1.00 96.50 204 HIS A CA 1
ATOM 1554 C C . HIS A 1 204 ? 22.853 6.288 -12.482 1.00 96.50 204 HIS A C 1
ATOM 1556 O O . HIS A 1 204 ? 22.114 6.931 -13.225 1.00 96.50 204 HIS A O 1
ATOM 1562 N N . ALA A 1 205 ? 23.742 6.872 -11.673 1.00 96.75 205 ALA A N 1
ATOM 1563 C CA . ALA A 1 205 ? 23.924 8.320 -11.629 1.00 96.75 205 ALA A CA 1
ATOM 1564 C C . ALA A 1 205 ? 24.453 8.827 -12.976 1.00 96.75 205 ALA A C 1
ATOM 1566 O O . ALA A 1 205 ? 23.810 9.661 -13.610 1.00 96.75 205 ALA A O 1
ATOM 1567 N N . SER A 1 206 ? 25.520 8.209 -13.492 1.00 97.00 206 SER A N 1
ATOM 1568 C CA . SER A 1 206 ? 26.063 8.541 -14.817 1.00 97.00 206 SER A CA 1
ATOM 1569 C C . SER A 1 206 ? 25.051 8.326 -15.952 1.00 97.00 206 SER A C 1
ATOM 1571 O O . SER A 1 206 ? 24.986 9.108 -16.904 1.00 97.00 206 SER A O 1
ATOM 1573 N N . VAL A 1 207 ? 24.221 7.281 -15.868 1.00 97.06 207 VAL A N 1
ATOM 1574 C CA . VAL A 1 207 ? 23.155 7.011 -16.855 1.00 97.06 207 VAL A CA 1
ATOM 1575 C C . VAL A 1 207 ? 22.059 8.083 -16.831 1.00 97.06 207 VAL A C 1
ATOM 1577 O O . VAL A 1 207 ? 21.508 8.446 -17.874 1.00 97.06 207 VAL A O 1
ATOM 1580 N N . VAL A 1 208 ? 21.718 8.585 -15.644 1.00 97.19 208 VAL A N 1
ATOM 1581 C CA . VAL A 1 208 ? 20.754 9.677 -15.478 1.00 97.19 208 VAL A CA 1
ATOM 1582 C C . VAL A 1 208 ? 21.339 10.991 -15.995 1.00 97.19 208 VAL A C 1
ATOM 1584 O O . VAL A 1 208 ? 20.679 11.663 -16.785 1.00 97.19 208 VAL A O 1
ATOM 1587 N N . ASP A 1 209 ? 22.587 11.308 -15.650 1.00 96.88 209 ASP A N 1
ATOM 1588 C CA . ASP A 1 209 ? 23.267 12.538 -16.077 1.00 96.88 209 ASP A CA 1
ATOM 1589 C C . ASP A 1 209 ? 23.460 12.609 -17.599 1.00 96.88 209 ASP A C 1
ATOM 1591 O O . ASP A 1 209 ? 23.305 13.666 -18.209 1.00 96.88 209 ASP A O 1
ATOM 1595 N N . SER A 1 210 ? 23.722 11.467 -18.239 1.00 95.75 210 SER A N 1
ATOM 1596 C CA . SER A 1 210 ? 23.798 11.349 -19.704 1.00 95.75 210 SER A CA 1
ATOM 1597 C C . SER A 1 210 ? 22.429 11.355 -20.401 1.00 95.75 210 SER A C 1
ATOM 1599 O O . SER A 1 210 ? 22.350 11.376 -21.629 1.00 95.75 210 SER A O 1
ATOM 1601 N N . GLY A 1 211 ? 21.327 11.368 -19.644 1.00 96.00 211 GLY A N 1
ATOM 1602 C CA . GLY A 1 211 ? 19.970 11.452 -20.182 1.00 96.00 211 GLY A CA 1
ATOM 1603 C C . GLY A 1 211 ? 19.453 10.156 -20.813 1.00 96.00 211 GLY A C 1
ATOM 1604 O O . GLY A 1 211 ? 18.513 10.212 -21.609 1.00 96.00 211 GLY A O 1
ATOM 1605 N N . HIS A 1 212 ? 20.042 9.009 -20.467 1.00 97.75 212 HIS A N 1
ATOM 1606 C CA . HIS A 1 212 ? 19.637 7.683 -20.949 1.00 97.75 212 HIS A CA 1
ATOM 1607 C C . HIS A 1 212 ? 18.667 6.955 -20.005 1.00 97.75 212 HIS A C 1
ATOM 1609 O O . HIS A 1 212 ? 18.042 5.963 -20.393 1.00 97.75 212 HIS A O 1
ATOM 1615 N N . GLY A 1 213 ? 18.524 7.443 -18.770 1.00 98.12 213 GLY A N 1
ATOM 1616 C CA . GLY A 1 213 ? 17.564 6.939 -17.791 1.00 98.12 213 GLY A CA 1
ATOM 1617 C C . GLY A 1 213 ? 16.152 7.497 -17.990 1.00 98.12 213 GLY A C 1
ATOM 1618 O O . GLY A 1 213 ? 15.956 8.703 -18.148 1.00 98.12 213 GLY A O 1
ATOM 1619 N N . TRP A 1 214 ? 15.154 6.622 -17.903 1.00 98.56 214 TRP A N 1
ATOM 1620 C CA . TRP A 1 214 ? 13.733 6.958 -17.995 1.00 98.56 214 TRP A CA 1
ATOM 1621 C C . TRP A 1 214 ? 12.974 6.359 -16.821 1.00 98.56 214 TRP A C 1
ATOM 1623 O O . TRP A 1 214 ? 13.179 5.199 -16.469 1.00 98.56 214 TRP A O 1
ATOM 1633 N N . VAL A 1 215 ? 12.065 7.134 -16.240 1.00 98.31 215 VAL A N 1
ATOM 1634 C CA . VAL A 1 215 ? 11.192 6.685 -15.156 1.00 98.31 215 VAL A CA 1
ATOM 1635 C C . VAL A 1 215 ? 9.741 6.661 -15.609 1.00 98.31 215 VAL A C 1
ATOM 1637 O O . VAL A 1 215 ? 9.288 7.535 -16.347 1.00 98.31 215 VAL A O 1
ATOM 1640 N N . ALA A 1 216 ? 9.011 5.655 -15.143 1.00 97.06 216 ALA A N 1
ATOM 1641 C CA . ALA A 1 216 ? 7.560 5.611 -15.191 1.00 97.06 216 ALA A CA 1
ATOM 1642 C C . ALA A 1 216 ? 7.022 6.096 -13.843 1.00 97.06 216 ALA A C 1
ATOM 1644 O O . ALA A 1 216 ? 7.117 5.392 -12.836 1.00 97.06 216 ALA A O 1
ATOM 1645 N N . GLU A 1 217 ? 6.470 7.302 -13.829 1.00 94.31 217 GLU A N 1
ATOM 1646 C CA . GLU A 1 217 ? 5.828 7.899 -12.667 1.00 94.31 217 GLU A CA 1
ATOM 1647 C C . GLU A 1 217 ? 4.354 7.491 -12.630 1.00 94.31 217 GLU A C 1
ATOM 1649 O O . GLU A 1 217 ? 3.618 7.706 -13.591 1.00 94.31 217 GLU A O 1
ATOM 1654 N N . VAL A 1 218 ? 3.921 6.880 -11.531 1.00 88.19 218 VAL A N 1
ATOM 1655 C CA . VAL A 1 218 ? 2.561 6.381 -11.327 1.00 88.19 218 VAL A CA 1
ATOM 1656 C C . VAL A 1 218 ? 2.022 6.990 -10.041 1.00 88.19 218 VAL A C 1
ATOM 1658 O O . VAL A 1 218 ? 2.511 6.677 -8.960 1.00 88.19 218 VAL A O 1
ATOM 1661 N N . GLN A 1 219 ? 1.024 7.872 -10.151 1.00 80.62 219 GLN A N 1
ATOM 1662 C CA . GLN A 1 219 ? 0.422 8.564 -8.997 1.00 80.62 219 GLN A CA 1
ATOM 1663 C C . GLN A 1 219 ? 1.467 9.257 -8.087 1.00 80.62 219 GLN A C 1
ATOM 1665 O O . GLN A 1 219 ? 1.383 9.189 -6.864 1.00 80.62 219 GLN A O 1
ATOM 1670 N N . GLY A 1 220 ? 2.475 9.904 -8.687 1.00 82.25 220 GLY A N 1
ATOM 1671 C CA . GLY A 1 220 ? 3.553 10.605 -7.972 1.00 82.25 220 GLY A CA 1
ATOM 1672 C C . GLY A 1 220 ? 4.672 9.706 -7.429 1.00 82.25 220 GLY A C 1
ATOM 1673 O O . GLY A 1 220 ? 5.604 10.202 -6.802 1.00 82.25 220 GLY A O 1
ATOM 1674 N N . MET A 1 221 ? 4.606 8.391 -7.659 1.00 88.56 221 MET A N 1
ATOM 1675 C CA . MET A 1 221 ? 5.644 7.426 -7.288 1.00 88.56 221 MET A CA 1
ATOM 1676 C C . MET A 1 221 ? 6.440 6.989 -8.520 1.00 88.56 221 MET A C 1
ATOM 1678 O O . MET A 1 221 ? 5.855 6.687 -9.557 1.00 88.56 221 MET A O 1
ATOM 1682 N N . ILE A 1 222 ? 7.762 6.844 -8.400 1.00 95.50 222 ILE A N 1
ATOM 1683 C CA . ILE A 1 222 ? 8.565 6.162 -9.424 1.00 95.50 222 ILE A CA 1
ATOM 1684 C C . ILE A 1 222 ? 8.258 4.663 -9.373 1.00 95.50 222 ILE A C 1
ATOM 1686 O O . ILE A 1 222 ? 8.712 3.948 -8.484 1.00 95.50 222 ILE A O 1
ATOM 1690 N N . GLY A 1 223 ? 7.430 4.204 -10.310 1.00 92.88 223 GLY A N 1
ATOM 1691 C CA . GLY A 1 223 ? 6.912 2.840 -10.382 1.00 92.88 223 GLY A CA 1
ATOM 1692 C C . GLY A 1 223 ? 7.634 1.935 -11.378 1.00 92.88 223 GLY A C 1
ATOM 1693 O O . GLY A 1 223 ? 7.527 0.708 -11.297 1.00 92.88 223 GLY A O 1
ATOM 1694 N N . GLY A 1 224 ? 8.382 2.523 -12.307 1.00 96.44 224 GLY A N 1
ATOM 1695 C CA . GLY A 1 224 ? 9.221 1.809 -13.262 1.00 96.44 224 GLY A CA 1
ATOM 1696 C C . GLY A 1 224 ? 10.470 2.604 -13.617 1.00 96.44 224 GLY A C 1
ATOM 1697 O O . GLY A 1 224 ? 10.479 3.830 -13.524 1.00 96.44 224 GLY A O 1
ATOM 1698 N N . TYR A 1 225 ? 11.515 1.902 -14.038 1.00 98.44 225 TYR A N 1
ATOM 1699 C CA . TYR A 1 225 ? 12.760 2.492 -14.514 1.00 98.44 225 TYR A CA 1
ATOM 1700 C C . TYR A 1 225 ? 13.286 1.710 -15.719 1.00 98.44 225 TYR A C 1
ATOM 1702 O O . TYR A 1 225 ? 13.259 0.476 -15.728 1.00 98.44 225 TYR A O 1
ATOM 1710 N N . SER A 1 226 ? 13.753 2.426 -16.740 1.00 98.00 226 SER A N 1
ATOM 1711 C CA . SER A 1 226 ? 14.424 1.837 -17.895 1.00 98.00 226 SER A CA 1
ATOM 1712 C C . SER A 1 226 ? 15.636 2.636 -18.336 1.00 98.00 226 SER A C 1
ATOM 1714 O O . SER A 1 226 ? 15.666 3.858 -18.213 1.00 98.00 226 SER A O 1
ATOM 1716 N N . VAL A 1 227 ? 16.598 1.934 -18.925 1.00 98.44 227 VAL A N 1
ATOM 1717 C CA . VAL A 1 227 ? 17.802 2.522 -19.515 1.00 98.44 227 VAL A CA 1
ATOM 1718 C C . VAL A 1 227 ? 17.799 2.246 -21.012 1.00 98.44 227 VAL A C 1
ATOM 1720 O O . VAL A 1 227 ? 17.772 1.084 -21.420 1.00 98.44 227 VAL A O 1
ATOM 1723 N N . LEU A 1 228 ? 17.798 3.315 -21.812 1.00 98.25 228 LEU A N 1
ATOM 1724 C CA . LEU A 1 228 ? 17.786 3.264 -23.274 1.00 98.25 228 LEU A CA 1
ATOM 1725 C C . LEU A 1 228 ? 19.092 3.846 -23.820 1.00 98.25 228 LEU A C 1
ATOM 1727 O O . LEU A 1 228 ? 19.333 5.050 -23.715 1.00 98.25 228 LEU A O 1
ATOM 1731 N N . LEU A 1 229 ? 19.920 2.989 -24.412 1.00 97.38 229 LEU A N 1
ATOM 1732 C CA . LEU A 1 229 ? 21.239 3.341 -24.934 1.00 97.38 229 LEU A CA 1
ATOM 1733 C C . LEU A 1 229 ? 21.230 3.233 -26.464 1.00 97.38 229 LEU A C 1
ATOM 1735 O O . LEU A 1 229 ? 21.030 2.136 -26.993 1.00 97.38 229 LEU A O 1
ATOM 1739 N N . PRO A 1 230 ? 21.425 4.338 -27.200 1.00 96.62 230 PRO A N 1
ATOM 1740 C CA . PRO A 1 230 ? 21.660 4.280 -28.638 1.00 96.62 230 PRO A CA 1
ATOM 1741 C C . PRO A 1 230 ? 22.919 3.459 -28.940 1.00 96.62 230 PRO A C 1
ATOM 1743 O O . PRO A 1 230 ? 23.978 3.712 -28.366 1.00 96.62 230 PRO A O 1
ATOM 1746 N N . ALA A 1 231 ? 22.805 2.483 -29.836 1.00 94.75 231 ALA A N 1
ATOM 1747 C CA . ALA A 1 231 ? 23.935 1.759 -30.409 1.00 94.75 231 ALA A CA 1
ATOM 1748 C C . ALA A 1 231 ? 24.054 2.087 -31.906 1.00 94.75 231 ALA A C 1
ATOM 1750 O O . ALA A 1 231 ? 23.270 2.865 -32.443 1.00 94.75 231 ALA A O 1
ATOM 1751 N N . GLU A 1 232 ? 25.026 1.492 -32.600 1.00 92.00 232 GLU A N 1
ATOM 1752 C CA . GLU A 1 232 ? 25.289 1.809 -34.013 1.00 92.00 232 GLU A CA 1
ATOM 1753 C C . GLU A 1 232 ? 24.105 1.510 -34.949 1.00 92.00 232 GLU A C 1
ATOM 1755 O O . GLU A 1 232 ? 23.882 2.244 -35.905 1.00 92.00 232 GLU A O 1
ATOM 1760 N N . SER A 1 233 ? 23.343 0.440 -34.693 1.00 94.62 233 SER A N 1
ATOM 1761 C CA . SER A 1 233 ? 22.269 -0.029 -35.592 1.00 94.62 233 SER A CA 1
ATOM 1762 C C . SER A 1 233 ? 20.924 -0.278 -34.906 1.00 94.62 233 SER A C 1
ATOM 1764 O O . SER A 1 233 ? 19.951 -0.653 -35.560 1.00 94.62 233 SER A O 1
ATOM 1766 N N . HIS A 1 234 ? 20.839 -0.085 -33.590 1.00 97.69 234 HIS A N 1
ATOM 1767 C CA . HIS A 1 234 ? 19.643 -0.383 -32.806 1.00 97.69 234 HIS A CA 1
ATOM 1768 C C . HIS A 1 234 ? 19.578 0.486 -31.553 1.00 97.69 234 HIS A C 1
ATOM 1770 O O . HIS A 1 234 ? 20.590 1.010 -31.089 1.00 97.69 234 HIS A O 1
ATOM 1776 N N . LEU A 1 235 ? 18.394 0.566 -30.948 1.00 98.25 235 LEU A N 1
ATOM 1777 C CA . LEU A 1 235 ? 18.263 1.061 -29.581 1.00 98.25 235 LEU A CA 1
ATOM 1778 C C . LEU A 1 235 ? 18.373 -0.111 -28.597 1.00 98.25 235 LEU A C 1
ATOM 1780 O O . LEU A 1 235 ? 17.629 -1.091 -28.698 1.00 98.25 235 LEU A O 1
ATOM 1784 N N . GLN A 1 236 ? 19.300 -0.032 -27.645 1.00 98.12 236 GLN A N 1
ATOM 1785 C CA . GLN A 1 236 ? 19.463 -1.030 -26.591 1.00 98.12 236 GLN A CA 1
ATOM 1786 C C . GLN A 1 236 ? 18.596 -0.663 -25.379 1.00 98.12 236 GLN A C 1
ATOM 1788 O O . GLN A 1 236 ? 18.818 0.362 -24.739 1.00 98.12 236 GLN A O 1
ATOM 1793 N N . LEU A 1 237 ? 17.645 -1.528 -25.024 1.00 97.88 237 LEU A N 1
ATOM 1794 C CA . LEU A 1 237 ? 16.992 -1.524 -23.716 1.00 97.88 237 LEU A CA 1
ATOM 1795 C C . LEU A 1 237 ? 17.859 -2.343 -22.754 1.00 97.88 237 LEU A C 1
ATOM 1797 O O . LEU A 1 237 ? 17.825 -3.575 -22.763 1.00 97.88 237 LEU A O 1
ATOM 1801 N N . ASP A 1 238 ? 18.682 -1.649 -21.971 1.00 96.00 238 ASP A N 1
ATOM 1802 C CA . ASP A 1 238 ? 19.681 -2.270 -21.092 1.00 96.00 238 ASP A CA 1
ATOM 1803 C C . ASP A 1 238 ? 19.088 -2.693 -19.743 1.00 96.00 238 ASP A C 1
ATOM 1805 O O . ASP A 1 238 ? 19.365 -3.776 -19.232 1.00 96.00 238 ASP A O 1
ATOM 1809 N N . VAL A 1 239 ? 18.195 -1.868 -19.195 1.00 96.50 239 VAL A N 1
ATOM 1810 C CA . VAL A 1 239 ? 17.482 -2.154 -17.947 1.00 96.50 239 VAL A CA 1
ATOM 1811 C C . VAL A 1 239 ? 15.999 -1.906 -18.156 1.00 96.50 239 VAL A C 1
ATOM 1813 O O . VAL A 1 239 ? 15.611 -0.897 -18.738 1.00 96.50 239 VAL A O 1
ATOM 1816 N N . LEU A 1 240 ? 15.174 -2.810 -17.631 1.00 96.12 240 LEU A N 1
ATOM 1817 C CA . LEU A 1 240 ? 13.750 -2.595 -17.412 1.00 96.12 240 LEU A CA 1
ATOM 1818 C C . LEU A 1 240 ? 13.380 -3.169 -16.047 1.00 96.12 240 LEU A C 1
ATOM 1820 O O . LEU A 1 240 ? 13.514 -4.370 -15.815 1.00 96.12 240 LEU A O 1
ATOM 1824 N N . ALA A 1 241 ? 12.897 -2.309 -15.160 1.00 95.62 241 ALA A N 1
ATOM 1825 C CA . ALA A 1 241 ? 12.489 -2.670 -13.814 1.00 95.62 241 ALA A CA 1
ATOM 1826 C C . ALA A 1 241 ? 11.146 -2.026 -13.478 1.00 95.62 241 ALA A C 1
ATOM 1828 O O . ALA A 1 241 ? 10.863 -0.896 -13.873 1.00 95.62 241 ALA A O 1
ATOM 1829 N N . VAL A 1 242 ? 10.311 -2.754 -12.744 1.00 93.81 242 VAL A N 1
ATOM 1830 C CA . VAL A 1 242 ? 8.999 -2.298 -12.278 1.00 93.81 242 VAL A CA 1
ATOM 1831 C C . VAL A 1 242 ? 8.883 -2.680 -10.811 1.00 93.81 242 VAL A C 1
ATOM 1833 O O . VAL A 1 242 ? 9.312 -3.767 -10.428 1.00 93.81 242 VAL A O 1
ATOM 1836 N N . LEU A 1 243 ? 8.307 -1.804 -9.985 1.00 91.19 243 LEU A N 1
ATOM 1837 C CA . LEU A 1 243 ? 8.045 -2.145 -8.588 1.00 91.19 243 LEU A CA 1
ATOM 1838 C C . LEU A 1 243 ? 7.146 -3.392 -8.502 1.00 91.19 243 LEU A C 1
ATOM 1840 O O . LEU A 1 243 ? 6.126 -3.443 -9.196 1.00 91.19 243 LEU A O 1
ATOM 1844 N N . PRO A 1 244 ? 7.432 -4.357 -7.604 1.00 88.00 244 PRO A N 1
ATOM 1845 C CA . PRO A 1 244 ? 6.630 -5.575 -7.477 1.00 88.00 244 PRO A CA 1
ATOM 1846 C C . PRO A 1 244 ? 5.127 -5.330 -7.278 1.00 88.00 244 PRO A C 1
ATOM 1848 O O . PRO A 1 244 ? 4.301 -6.041 -7.848 1.00 88.00 244 PRO A O 1
ATOM 1851 N N . LEU A 1 245 ? 4.752 -4.276 -6.542 1.00 82.62 245 LEU A N 1
ATOM 1852 C CA . LEU A 1 245 ? 3.349 -3.891 -6.319 1.00 82.62 245 LEU A CA 1
ATOM 1853 C C . LEU A 1 245 ? 2.607 -3.458 -7.605 1.00 82.62 245 LEU A C 1
ATOM 1855 O O . LEU A 1 245 ? 1.377 -3.436 -7.638 1.00 82.62 245 LEU A O 1
ATOM 1859 N N . LEU A 1 246 ? 3.347 -3.149 -8.675 1.00 85.75 246 LEU A N 1
ATOM 1860 C CA . LEU A 1 246 ? 2.842 -2.750 -9.993 1.00 85.75 246 LEU A CA 1
ATOM 1861 C C . LEU A 1 246 ? 2.942 -3.873 -11.041 1.00 85.75 246 LEU A C 1
ATOM 1863 O O . LEU A 1 246 ? 2.568 -3.678 -12.205 1.00 85.75 246 LEU A O 1
ATOM 1867 N N . HIS A 1 247 ? 3.406 -5.069 -10.663 1.00 86.44 247 HIS A N 1
ATOM 1868 C CA . HIS A 1 247 ? 3.420 -6.222 -11.561 1.00 86.44 247 HIS A CA 1
ATOM 1869 C C . HIS A 1 247 ? 2.004 -6.599 -12.020 1.00 86.44 247 HIS A C 1
ATOM 1871 O O . HIS A 1 247 ? 1.021 -6.486 -11.289 1.00 86.44 247 HIS A O 1
ATOM 1877 N N . GLY A 1 248 ? 1.887 -7.005 -13.288 1.00 82.81 248 GLY A N 1
ATOM 1878 C CA . GLY A 1 248 ? 0.595 -7.313 -13.914 1.00 82.81 248 GLY A CA 1
ATOM 1879 C C . GLY A 1 248 ? -0.30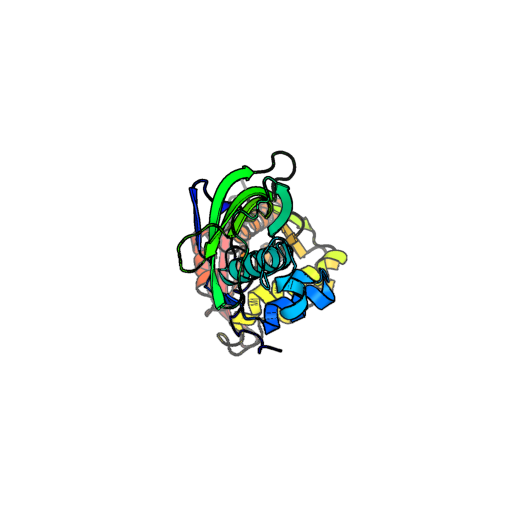7 -6.097 -14.165 1.00 82.81 248 GLY A C 1
ATOM 1880 O O . GLY A 1 248 ? -1.419 -6.267 -14.655 1.00 82.81 248 GLY A O 1
ATOM 1881 N N . ARG A 1 249 ? 0.146 -4.867 -13.874 1.00 82.12 249 ARG A N 1
ATOM 1882 C CA . ARG A 1 249 ? -0.653 -3.634 -14.041 1.00 82.12 249 ARG A CA 1
ATOM 1883 C C . ARG A 1 249 ? -0.378 -2.870 -15.330 1.00 82.12 249 ARG A C 1
ATOM 1885 O O . ARG A 1 249 ? -0.931 -1.798 -15.520 1.00 82.12 249 ARG A O 1
ATOM 1892 N N . GLY A 1 250 ? 0.465 -3.413 -16.208 1.00 87.38 250 GLY A N 1
ATOM 1893 C CA . GLY A 1 250 ? 0.749 -2.851 -17.530 1.00 87.38 250 GLY A CA 1
ATOM 1894 C C . GLY A 1 250 ? 1.907 -1.849 -17.593 1.00 87.38 250 GLY A C 1
ATOM 1895 O O . GLY A 1 250 ? 2.273 -1.468 -18.698 1.00 87.38 250 GLY A O 1
ATOM 1896 N N . VAL A 1 251 ? 2.538 -1.478 -16.471 1.00 91.25 251 VAL A N 1
ATOM 1897 C CA . VAL A 1 251 ? 3.650 -0.499 -16.440 1.00 91.25 251 VAL A CA 1
ATOM 1898 C C . VAL A 1 251 ? 4.832 -0.947 -17.305 1.00 91.25 251 VAL A C 1
ATOM 1900 O O . VAL A 1 251 ? 5.171 -0.269 -18.267 1.00 91.25 251 VAL A O 1
ATOM 1903 N N . GLY A 1 252 ? 5.401 -2.135 -17.068 1.00 91.44 252 GLY A N 1
ATOM 1904 C CA . GLY A 1 252 ? 6.530 -2.625 -17.882 1.00 91.44 252 GLY A CA 1
ATOM 1905 C C . GLY A 1 252 ? 6.174 -2.797 -19.363 1.00 91.44 252 GLY A C 1
ATOM 1906 O O . GLY A 1 252 ? 6.983 -2.571 -20.253 1.00 91.44 252 GLY A O 1
ATOM 1907 N N . SER A 1 253 ? 4.912 -3.123 -19.641 1.00 91.75 253 SER A N 1
ATOM 1908 C CA . SER A 1 253 ? 4.371 -3.192 -20.997 1.00 91.75 253 SER A CA 1
ATOM 1909 C C . SER A 1 253 ? 4.249 -1.831 -21.686 1.00 91.75 253 SER A C 1
ATOM 1911 O O . SER A 1 253 ? 4.387 -1.764 -22.906 1.00 91.75 253 SER A O 1
ATOM 1913 N N . LEU A 1 254 ? 3.953 -0.773 -20.930 1.00 93.19 254 LEU A N 1
ATOM 1914 C CA . LEU A 1 254 ? 3.937 0.604 -21.411 1.00 93.19 254 LEU A CA 1
ATOM 1915 C C . LEU A 1 254 ? 5.366 1.095 -21.665 1.00 93.19 254 LEU A C 1
ATOM 1917 O O . LEU A 1 254 ? 5.624 1.668 -22.715 1.00 93.19 254 LEU A O 1
ATOM 1921 N N . MET A 1 255 ? 6.299 0.791 -20.759 1.00 95.94 255 MET A N 1
ATOM 1922 C CA . MET A 1 255 ? 7.715 1.144 -20.914 1.00 95.94 255 MET A CA 1
ATOM 1923 C C . MET A 1 255 ? 8.369 0.452 -22.117 1.00 95.94 255 MET A C 1
ATOM 1925 O O . MET A 1 255 ? 9.152 1.077 -22.822 1.00 95.94 255 MET A O 1
ATOM 1929 N N . LEU A 1 256 ? 7.996 -0.797 -22.421 1.00 95.94 256 LEU A N 1
ATOM 1930 C CA . LEU A 1 256 ? 8.431 -1.467 -23.654 1.00 95.94 256 LEU A CA 1
ATOM 1931 C C . LEU A 1 256 ? 7.927 -0.753 -24.912 1.00 95.94 256 LEU A C 1
ATOM 1933 O O . LEU A 1 256 ? 8.714 -0.470 -25.806 1.00 95.94 256 LEU A O 1
ATOM 1937 N N . LYS A 1 257 ? 6.633 -0.410 -24.966 1.00 95.12 257 LYS A N 1
ATOM 1938 C CA . LYS A 1 257 ? 6.074 0.364 -26.088 1.00 95.12 257 LYS A CA 1
ATOM 1939 C C . LYS A 1 257 ? 6.744 1.730 -26.228 1.00 95.12 257 LYS A C 1
ATOM 1941 O O . LYS A 1 257 ? 6.973 2.188 -27.339 1.00 95.12 257 LYS A O 1
ATOM 1946 N N . PHE A 1 258 ? 7.060 2.369 -25.105 1.00 96.31 258 PHE A N 1
ATOM 1947 C CA . PHE A 1 258 ? 7.798 3.623 -25.095 1.00 96.31 258 PHE A CA 1
ATOM 1948 C C . PHE A 1 258 ? 9.203 3.459 -25.689 1.00 96.31 258 PHE A C 1
ATOM 1950 O O . PHE A 1 258 ? 9.591 4.264 -26.525 1.00 96.31 258 PHE A O 1
ATOM 1957 N N . ALA A 1 259 ? 9.933 2.398 -25.332 1.00 97.62 259 ALA A N 1
ATOM 1958 C CA . ALA A 1 259 ? 11.244 2.109 -25.916 1.00 97.62 259 ALA A CA 1
ATOM 1959 C C . ALA A 1 259 ? 11.177 1.897 -27.440 1.00 97.62 259 ALA A C 1
ATOM 1961 O O . ALA A 1 259 ? 12.051 2.364 -28.162 1.00 97.62 259 ALA A O 1
ATOM 1962 N N . GLU A 1 260 ? 10.128 1.234 -27.936 1.00 97.19 260 GLU A N 1
ATOM 1963 C CA . GLU A 1 260 ? 9.875 1.068 -29.377 1.00 97.19 260 GLU A CA 1
ATOM 1964 C C . GLU A 1 260 ? 9.624 2.419 -30.068 1.00 97.19 260 GLU A C 1
ATOM 1966 O O . GLU A 1 260 ? 10.252 2.720 -31.081 1.00 97.19 260 GLU A O 1
ATOM 1971 N N . ALA A 1 261 ? 8.767 3.268 -29.494 1.00 96.25 261 ALA A N 1
ATOM 1972 C CA . ALA A 1 261 ? 8.504 4.605 -30.026 1.00 96.25 261 ALA A CA 1
ATOM 1973 C C . ALA A 1 261 ? 9.756 5.501 -30.003 1.00 96.25 261 ALA A C 1
ATOM 1975 O O . ALA A 1 261 ? 10.002 6.249 -30.946 1.00 96.25 261 ALA A O 1
ATOM 1976 N N . GLU A 1 262 ? 10.569 5.404 -28.949 1.00 97.12 262 GLU A N 1
ATOM 1977 C CA . GLU A 1 262 ? 11.819 6.154 -28.825 1.00 97.12 262 GLU A CA 1
ATOM 1978 C C . GLU A 1 262 ? 12.870 5.683 -29.838 1.00 97.12 262 GLU A C 1
ATOM 1980 O O . GLU A 1 262 ? 13.587 6.506 -30.404 1.00 97.12 262 GLU A O 1
ATOM 1985 N N . ALA A 1 263 ? 12.932 4.380 -30.128 1.00 97.38 263 ALA A N 1
ATOM 1986 C CA . ALA A 1 263 ? 13.788 3.846 -31.183 1.00 97.38 263 ALA A CA 1
ATOM 1987 C C . ALA A 1 263 ? 13.405 4.415 -32.554 1.00 97.38 263 ALA A C 1
ATOM 1989 O O . ALA A 1 263 ? 14.277 4.935 -33.247 1.00 97.38 263 ALA A O 1
ATOM 1990 N N . ILE A 1 264 ? 12.110 4.413 -32.893 1.00 96.25 264 ILE A N 1
ATOM 1991 C CA . ILE A 1 264 ? 11.597 5.019 -34.133 1.00 96.25 264 ILE A CA 1
ATOM 1992 C C . ILE A 1 264 ? 11.940 6.511 -34.180 1.00 96.25 264 ILE A C 1
ATOM 1994 O O . ILE A 1 264 ? 12.470 6.993 -35.178 1.00 96.25 264 ILE A O 1
ATOM 1998 N N . ARG A 1 265 ? 11.717 7.246 -33.081 1.00 95.81 265 ARG A N 1
ATOM 1999 C CA . ARG A 1 265 ? 12.033 8.681 -32.984 1.00 95.81 265 ARG A CA 1
ATOM 2000 C C . ARG A 1 265 ? 13.517 8.978 -33.226 1.00 95.81 265 ARG A C 1
ATOM 2002 O O . ARG A 1 265 ? 13.853 10.039 -33.746 1.00 95.81 265 ARG A O 1
ATOM 2009 N N . LEU A 1 266 ? 14.399 8.067 -32.819 1.00 95.25 266 LEU A N 1
ATOM 2010 C CA . LEU A 1 266 ? 15.847 8.163 -33.018 1.00 95.25 266 L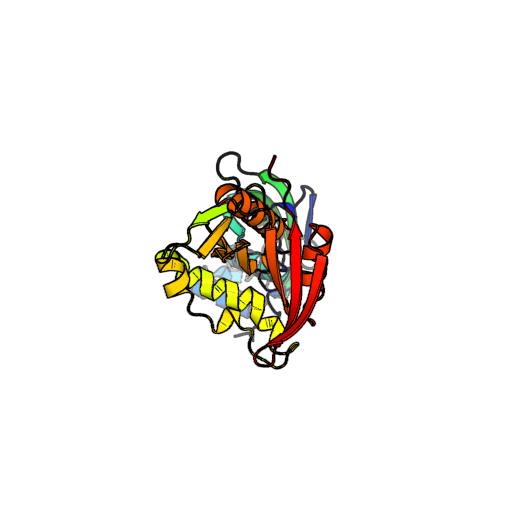EU A CA 1
ATOM 2011 C C . LEU A 1 266 ? 16.315 7.610 -34.377 1.00 95.25 266 LEU A C 1
ATOM 2013 O O . LEU A 1 266 ? 17.506 7.676 -34.666 1.00 95.25 266 LEU A O 1
ATOM 2017 N N . GLY A 1 267 ? 15.407 7.097 -35.213 1.00 96.06 267 GLY A N 1
ATOM 2018 C CA . GLY A 1 267 ? 15.718 6.557 -36.539 1.00 96.06 267 GLY A CA 1
ATOM 2019 C C . GLY A 1 267 ? 16.179 5.096 -36.546 1.00 96.06 267 GLY A C 1
ATOM 2020 O O . GLY A 1 267 ? 16.711 4.629 -37.550 1.00 96.06 267 GLY A O 1
ATOM 2021 N N . PHE A 1 268 ? 15.990 4.356 -35.453 1.00 97.19 268 PHE A N 1
ATOM 2022 C CA . PHE A 1 268 ? 16.322 2.935 -35.382 1.00 97.19 268 PHE A CA 1
ATOM 2023 C C . PHE A 1 268 ? 15.136 2.057 -35.795 1.00 97.19 268 PHE A C 1
ATOM 2025 O O . PHE A 1 268 ? 14.052 2.153 -35.226 1.00 97.19 268 PHE A O 1
ATOM 2032 N N . GLY A 1 269 ? 15.374 1.106 -36.703 1.00 96.56 269 GLY A N 1
ATOM 2033 C CA . GLY A 1 269 ? 14.396 0.073 -37.082 1.00 96.56 269 GLY A CA 1
ATOM 2034 C C . GLY A 1 269 ? 14.394 -1.160 -36.172 1.00 96.56 269 GLY A C 1
ATOM 2035 O O . GLY A 1 269 ? 13.789 -2.180 -36.497 1.00 96.56 269 GLY A O 1
ATOM 2036 N N . THR A 1 270 ? 15.138 -1.150 -35.061 1.00 97.69 270 THR A N 1
ATOM 2037 C CA . THR A 1 270 ? 15.280 -2.318 -34.177 1.00 97.69 270 THR A CA 1
ATOM 2038 C C . THR A 1 270 ? 15.496 -1.907 -32.724 1.00 97.69 270 THR A C 1
ATOM 2040 O O . THR A 1 270 ? 16.310 -1.028 -32.434 1.00 97.69 270 THR A O 1
ATOM 2043 N N . VAL A 1 271 ? 14.836 -2.617 -31.803 1.00 98.19 271 VAL A N 1
ATOM 2044 C CA . VAL A 1 271 ? 15.150 -2.600 -30.363 1.00 98.19 271 VAL A CA 1
ATOM 2045 C C . VAL A 1 271 ? 15.753 -3.939 -29.965 1.00 98.19 271 VAL A C 1
ATOM 2047 O O . VAL A 1 271 ? 15.248 -4.996 -30.353 1.00 98.19 271 VAL A O 1
ATOM 2050 N N . ARG A 1 272 ? 16.815 -3.906 -29.157 1.00 98.12 272 ARG A N 1
ATOM 2051 C CA . ARG A 1 272 ? 17.420 -5.102 -28.557 1.00 98.12 272 ARG A CA 1
ATOM 2052 C C . ARG A 1 272 ? 17.397 -5.026 -27.041 1.00 98.12 272 ARG A C 1
ATOM 2054 O O . ARG A 1 272 ? 17.484 -3.948 -26.465 1.00 98.12 272 ARG A O 1
ATOM 2061 N N . LEU A 1 273 ? 17.290 -6.187 -26.410 1.00 96.94 273 LEU A N 1
ATOM 2062 C CA . LEU A 1 273 ? 17.348 -6.353 -24.962 1.00 96.94 273 LEU A CA 1
ATOM 2063 C C . LEU A 1 273 ? 17.992 -7.691 -24.611 1.00 96.94 273 LEU A C 1
ATOM 2065 O O . LEU A 1 273 ? 18.189 -8.553 -25.470 1.00 96.94 273 LEU A O 1
ATOM 2069 N N . TYR A 1 274 ? 18.281 -7.884 -23.332 1.00 94.38 274 TYR A N 1
ATOM 2070 C CA . TYR A 1 274 ? 18.637 -9.189 -22.795 1.00 94.38 274 TYR A CA 1
ATOM 2071 C C . TYR A 1 274 ? 17.949 -9.415 -21.449 1.00 94.38 274 TYR A C 1
ATOM 2073 O O . TYR A 1 274 ? 17.523 -8.484 -20.767 1.00 94.38 274 TYR A O 1
ATOM 2081 N N . THR A 1 275 ? 17.840 -10.674 -21.044 1.00 92.12 275 THR A N 1
ATOM 2082 C CA . THR A 1 275 ? 17.408 -11.045 -19.694 1.00 92.12 275 THR A CA 1
ATOM 2083 C C . THR A 1 275 ? 18.150 -12.287 -19.231 1.00 92.12 275 THR A C 1
ATOM 2085 O O . THR A 1 275 ? 18.644 -13.053 -20.057 1.00 92.12 275 THR A O 1
ATOM 2088 N N . HIS A 1 276 ? 18.261 -12.489 -17.920 1.00 91.06 276 HIS A N 1
ATOM 2089 C CA . HIS A 1 276 ? 18.908 -13.688 -17.401 1.00 91.06 276 HIS A CA 1
ATOM 2090 C C . HIS A 1 276 ? 18.073 -14.929 -17.754 1.00 91.06 276 HIS A C 1
ATOM 2092 O O . HIS A 1 276 ? 16.849 -14.890 -17.653 1.00 91.06 276 HIS A O 1
ATOM 2098 N N . ALA A 1 277 ? 18.699 -16.049 -18.115 1.00 87.94 277 ALA A N 1
ATOM 2099 C CA . ALA A 1 277 ? 17.992 -17.248 -18.573 1.00 87.94 277 ALA A CA 1
ATOM 2100 C C . ALA A 1 277 ? 17.037 -17.833 -17.523 1.00 87.94 277 ALA A C 1
ATOM 2102 O O . ALA A 1 277 ? 15.977 -18.351 -17.860 1.00 87.94 277 ALA A O 1
ATOM 2103 N N . ARG A 1 278 ? 17.379 -17.673 -16.238 1.00 86.06 278 ARG A N 1
ATOM 2104 C CA . ARG A 1 278 ? 16.511 -18.035 -15.102 1.00 86.06 278 ARG A CA 1
ATOM 2105 C C . ARG A 1 278 ? 15.324 -17.085 -14.890 1.00 86.06 278 ARG A C 1
ATOM 2107 O O . ARG A 1 278 ? 14.502 -17.372 -14.036 1.00 86.06 278 ARG A O 1
ATOM 2114 N N . MET A 1 279 ? 15.231 -15.965 -15.614 1.00 86.12 279 MET A N 1
ATOM 2115 C CA . MET A 1 279 ? 14.124 -14.998 -15.562 1.00 86.12 279 MET A CA 1
ATOM 2116 C C . MET A 1 279 ? 13.067 -15.271 -16.629 1.00 86.12 279 MET A C 1
ATOM 2118 O O . MET A 1 279 ? 12.785 -14.441 -17.497 1.00 86.12 279 MET A O 1
ATOM 2122 N N . GLU A 1 280 ? 12.461 -16.454 -16.548 1.00 84.19 280 GLU A N 1
ATOM 2123 C CA . GLU A 1 280 ? 11.474 -16.935 -17.518 1.00 84.19 280 GLU A CA 1
ATOM 2124 C C . GLU A 1 280 ? 10.260 -16.009 -17.645 1.00 84.19 280 GLU A C 1
ATOM 2126 O O . GLU A 1 280 ? 9.721 -15.836 -18.739 1.00 84.19 280 GLU A O 1
ATOM 2131 N N . GLU A 1 281 ? 9.860 -15.355 -16.554 1.00 85.00 281 GLU A N 1
ATOM 2132 C CA . GLU A 1 281 ? 8.722 -14.439 -16.516 1.00 85.00 281 GLU A CA 1
ATOM 2133 C C . GLU A 1 281 ? 8.976 -13.194 -17.379 1.00 85.00 281 GLU A C 1
ATOM 2135 O O . GLU A 1 281 ? 8.097 -12.755 -18.131 1.00 85.00 281 GLU A O 1
ATOM 2140 N N . ALA A 1 282 ? 10.200 -12.661 -17.310 1.00 85.38 282 ALA A N 1
ATOM 2141 C CA . ALA A 1 282 ? 10.643 -11.537 -18.125 1.00 85.38 282 ALA A CA 1
ATOM 2142 C C . ALA A 1 282 ? 10.768 -11.953 -19.598 1.00 85.38 282 ALA A C 1
ATOM 2144 O O . ALA A 1 282 ? 10.204 -11.295 -20.473 1.00 85.38 282 ALA A O 1
ATOM 2145 N N . ALA A 1 283 ? 11.404 -13.095 -19.880 1.00 88.50 283 ALA A N 1
ATOM 2146 C CA . ALA A 1 283 ? 11.514 -13.620 -21.242 1.00 88.50 283 ALA A CA 1
ATOM 2147 C C . ALA A 1 283 ? 10.132 -13.852 -21.885 1.00 88.50 283 ALA A C 1
ATOM 2149 O O . ALA A 1 283 ? 9.900 -13.482 -23.038 1.00 88.50 283 ALA A O 1
ATOM 2150 N N . ALA A 1 284 ? 9.178 -14.408 -21.133 1.00 89.12 284 ALA A N 1
ATOM 2151 C CA . ALA A 1 284 ? 7.811 -14.620 -21.599 1.00 89.12 284 ALA A CA 1
ATOM 2152 C C . ALA A 1 284 ? 7.070 -13.300 -21.871 1.00 89.12 284 ALA A C 1
ATOM 2154 O O . ALA A 1 284 ? 6.309 -13.218 -22.838 1.00 89.12 284 ALA A O 1
ATOM 2155 N N . LEU A 1 285 ? 7.290 -12.261 -21.053 1.00 88.75 285 LEU A N 1
ATOM 2156 C CA . LEU A 1 285 ? 6.769 -10.917 -21.318 1.00 88.75 285 LEU A CA 1
ATOM 2157 C C . LEU A 1 285 ? 7.276 -10.385 -22.661 1.00 88.75 285 LEU A C 1
ATOM 2159 O O . LEU A 1 285 ? 6.459 -9.941 -23.467 1.00 88.75 285 LEU A O 1
ATOM 2163 N N . TYR A 1 286 ? 8.583 -10.458 -22.917 1.00 94.81 286 TYR A N 1
ATOM 2164 C CA . TYR A 1 286 ? 9.178 -9.944 -24.152 1.00 94.81 286 TYR A CA 1
ATOM 2165 C C . TYR A 1 286 ? 8.675 -10.695 -25.390 1.00 94.81 286 TYR A C 1
ATOM 2167 O O . TYR A 1 286 ? 8.254 -10.052 -26.354 1.00 94.81 286 TYR A O 1
ATOM 2175 N N . ARG A 1 287 ? 8.583 -12.034 -25.340 1.00 94.31 287 ARG A N 1
ATOM 2176 C CA . ARG A 1 287 ? 8.014 -12.834 -26.446 1.00 94.31 287 ARG A CA 1
ATOM 2177 C C . ARG A 1 287 ? 6.585 -12.424 -26.787 1.00 94.31 287 ARG A C 1
ATOM 2179 O O . ARG A 1 287 ? 6.270 -12.193 -27.950 1.00 94.31 287 ARG A O 1
ATOM 2186 N N . ARG A 1 288 ? 5.723 -12.237 -25.778 1.00 92.62 288 ARG A N 1
ATOM 2187 C CA . ARG A 1 288 ? 4.342 -11.754 -25.985 1.00 92.62 288 ARG A CA 1
ATOM 2188 C C . ARG A 1 288 ? 4.269 -10.349 -26.594 1.00 92.62 288 ARG A C 1
ATOM 2190 O O . ARG A 1 288 ? 3.202 -9.948 -27.046 1.00 92.62 288 ARG A O 1
ATOM 2197 N N . ARG A 1 289 ? 5.362 -9.583 -26.567 1.00 93.19 289 ARG A N 1
ATOM 2198 C CA . ARG A 1 289 ? 5.464 -8.235 -27.148 1.00 93.19 289 ARG A CA 1
ATOM 2199 C C . ARG A 1 289 ? 6.175 -8.198 -28.498 1.00 93.19 289 ARG A C 1
ATOM 2201 O O . ARG A 1 289 ? 6.397 -7.109 -29.022 1.00 93.19 289 ARG A O 1
ATOM 2208 N N . GLY A 1 290 ? 6.449 -9.363 -29.083 1.00 94.44 290 GLY A N 1
ATOM 2209 C CA . GLY A 1 290 ? 7.027 -9.489 -30.420 1.00 94.44 290 GLY A CA 1
ATOM 2210 C C . GLY A 1 290 ? 8.553 -9.505 -30.442 1.00 94.44 290 GLY A C 1
ATOM 2211 O O . GLY A 1 290 ? 9.131 -9.456 -31.519 1.00 94.44 290 GLY A O 1
ATOM 2212 N N . PHE A 1 291 ? 9.215 -9.582 -29.283 1.00 97.19 291 PHE A N 1
ATOM 2213 C CA . PHE A 1 291 ? 10.655 -9.825 -29.247 1.00 97.19 291 PHE A CA 1
ATOM 2214 C C . PHE A 1 291 ? 10.943 -11.297 -29.529 1.00 97.19 291 PHE A C 1
ATOM 2216 O O . PHE A 1 291 ? 10.360 -12.190 -28.908 1.00 97.19 291 PHE A O 1
ATOM 2223 N N . VAL A 1 292 ? 11.892 -11.541 -30.422 1.00 96.94 292 VAL A N 1
ATOM 2224 C CA . VAL A 1 292 ? 12.365 -12.875 -30.785 1.00 96.94 292 VAL A CA 1
ATOM 2225 C C . VAL A 1 292 ? 13.737 -13.098 -30.159 1.00 96.94 292 VAL A C 1
ATOM 2227 O O . VAL A 1 292 ? 14.573 -12.195 -30.132 1.00 96.94 292 VAL A O 1
ATOM 2230 N N . GLU A 1 293 ? 13.958 -14.294 -29.616 1.00 96.81 293 GLU A N 1
ATOM 2231 C CA . GLU A 1 293 ? 15.275 -14.714 -29.135 1.00 96.81 293 GLU A CA 1
ATOM 2232 C C . GLU A 1 293 ? 16.244 -14.804 -30.320 1.00 96.81 293 GLU A C 1
ATOM 2234 O O . GLU A 1 293 ? 15.949 -15.459 -31.315 1.00 96.81 293 GLU A O 1
ATOM 2239 N N . THR A 1 294 ? 17.387 -14.128 -30.219 1.00 96.12 294 THR A N 1
ATOM 2240 C CA . THR A 1 294 ? 18.410 -14.120 -31.277 1.00 96.12 294 THR A CA 1
ATOM 2241 C C . THR A 1 294 ? 19.513 -15.125 -30.984 1.00 96.12 294 THR A C 1
ATOM 2243 O O . THR A 1 294 ? 19.909 -15.880 -31.864 1.00 96.12 294 THR A O 1
ATOM 2246 N N . HIS A 1 295 ? 20.006 -15.136 -29.746 1.00 95.56 295 HIS A N 1
ATOM 2247 C CA . HIS A 1 295 ? 21.024 -16.062 -29.267 1.00 95.56 295 HIS A CA 1
ATOM 2248 C C . HIS A 1 295 ? 21.079 -16.054 -27.735 1.00 95.56 295 HIS A C 1
ATOM 2250 O O . HIS A 1 295 ? 20.480 -15.202 -27.067 1.00 95.56 295 HIS A O 1
ATOM 2256 N N . ARG A 1 296 ? 21.836 -17.002 -27.182 1.00 95.25 296 ARG A N 1
ATOM 2257 C CA . ARG A 1 296 ? 22.180 -17.064 -25.761 1.00 95.25 296 ARG A CA 1
ATOM 2258 C C . ARG A 1 296 ? 23.679 -16.936 -25.587 1.00 95.25 296 ARG A C 1
ATOM 2260 O O . ARG A 1 296 ? 24.435 -17.446 -26.411 1.00 95.25 296 ARG A O 1
ATOM 2267 N N . GLN A 1 297 ? 24.097 -16.271 -24.520 1.00 93.75 297 GLN A N 1
ATOM 2268 C CA . GLN A 1 297 ? 25.507 -16.064 -24.225 1.00 93.75 297 GLN A CA 1
ATOM 2269 C C . GLN A 1 297 ? 25.730 -15.973 -22.717 1.00 93.75 297 GLN A C 1
ATOM 2271 O O . GLN A 1 297 ? 24.935 -15.370 -21.998 1.00 93.75 297 GLN A O 1
ATOM 2276 N N . ILE A 1 298 ? 26.844 -16.535 -22.246 1.00 90.88 298 ILE A N 1
ATOM 2277 C CA . ILE A 1 298 ? 27.354 -16.256 -20.905 1.00 90.88 298 ILE A CA 1
ATOM 2278 C C . ILE A 1 298 ? 28.238 -15.013 -20.999 1.00 90.88 298 ILE A C 1
ATOM 2280 O O . ILE A 1 298 ? 29.299 -15.050 -21.621 1.00 90.88 298 ILE A O 1
ATOM 2284 N N . ASP A 1 299 ? 27.808 -13.920 -20.377 1.00 83.44 299 ASP A N 1
ATOM 2285 C CA . ASP A 1 299 ? 28.573 -12.674 -20.293 1.00 83.44 299 ASP A CA 1
ATOM 2286 C C . ASP A 1 299 ? 28.869 -12.353 -18.828 1.00 83.44 299 ASP A C 1
ATOM 2288 O O . ASP A 1 299 ? 27.947 -12.230 -18.020 1.00 83.44 299 ASP A O 1
ATOM 2292 N N . ARG A 1 300 ? 30.159 -12.257 -18.474 1.00 81.88 300 ARG A N 1
ATOM 2293 C CA . ARG A 1 300 ? 30.649 -11.989 -17.104 1.00 81.88 300 ARG A CA 1
ATOM 2294 C C . ARG A 1 300 ? 29.990 -12.871 -16.027 1.00 81.88 300 ARG A C 1
ATOM 2296 O O . ARG A 1 300 ? 29.705 -12.407 -14.928 1.00 81.88 300 ARG A O 1
ATOM 2303 N N . GLY A 1 301 ? 29.733 -14.139 -16.357 1.00 83.88 301 GLY A N 1
ATOM 2304 C CA . GLY A 1 301 ? 29.104 -15.120 -15.463 1.00 83.88 301 GLY A CA 1
ATOM 2305 C C . GLY A 1 301 ? 27.570 -15.115 -15.454 1.00 83.88 301 GLY A C 1
ATOM 2306 O O . GLY A 1 301 ? 26.977 -15.957 -14.789 1.00 83.88 301 GLY A O 1
ATOM 2307 N N . TYR A 1 302 ? 26.920 -14.224 -16.206 1.00 86.56 302 TYR A N 1
ATOM 2308 C CA . TYR A 1 302 ? 25.464 -14.189 -16.350 1.00 86.56 302 TYR A CA 1
ATOM 2309 C C . TYR A 1 302 ? 25.040 -14.945 -17.606 1.00 86.56 302 TYR A C 1
ATOM 2311 O O . TYR A 1 302 ? 25.455 -14.582 -18.705 1.00 86.56 302 TYR A O 1
ATOM 2319 N N . ASP A 1 303 ? 24.184 -15.952 -17.451 1.00 91.25 303 ASP A N 1
ATOM 2320 C CA . ASP A 1 303 ? 23.550 -16.649 -18.572 1.00 91.25 303 ASP A CA 1
ATOM 2321 C C . ASP A 1 303 ? 22.423 -15.773 -19.131 1.00 91.25 303 ASP A C 1
ATOM 2323 O O . ASP A 1 303 ? 21.427 -15.520 -18.445 1.00 91.25 303 ASP A O 1
ATOM 2327 N N . ARG A 1 304 ? 22.602 -15.243 -20.344 1.00 93.50 304 ARG A N 1
ATOM 2328 C CA . ARG A 1 304 ? 21.711 -14.251 -20.953 1.00 93.50 304 ARG A CA 1
ATOM 2329 C C . ARG A 1 304 ? 21.001 -14.805 -22.170 1.00 93.50 304 ARG A C 1
ATOM 2331 O O . ARG A 1 304 ? 21.601 -15.413 -23.051 1.00 93.50 304 ARG A O 1
ATOM 2338 N N . ILE A 1 305 ? 19.719 -14.477 -22.254 1.00 94.94 305 ILE A N 1
ATOM 2339 C CA . ILE A 1 305 ? 18.899 -14.609 -23.452 1.00 94.94 305 ILE A CA 1
ATOM 2340 C C . ILE A 1 305 ? 18.855 -13.237 -24.119 1.00 94.94 305 ILE A C 1
ATOM 2342 O O . ILE A 1 305 ? 18.274 -12.303 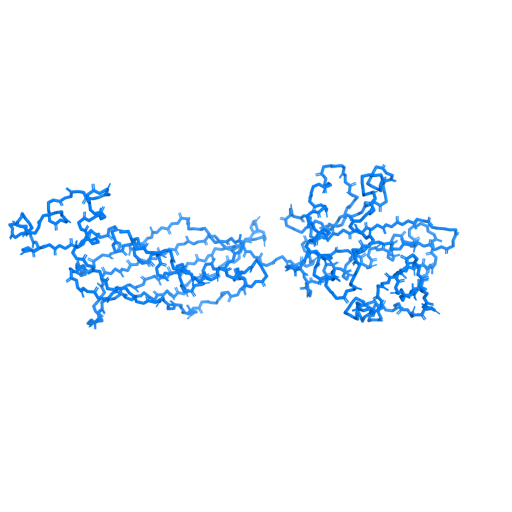-23.562 1.00 94.94 305 ILE A O 1
ATOM 2346 N N . HIS A 1 306 ? 19.458 -13.114 -25.299 1.00 96.44 306 HIS A N 1
ATOM 2347 C CA . HIS A 1 306 ? 19.422 -11.892 -26.098 1.00 96.44 306 HIS A CA 1
ATOM 2348 C C . HIS A 1 306 ? 18.220 -11.917 -27.031 1.00 96.44 306 HIS A C 1
ATOM 2350 O O . HIS A 1 306 ? 17.971 -12.904 -27.727 1.00 96.44 306 HIS A O 1
ATOM 2356 N N . MET A 1 307 ? 17.480 -10.814 -27.086 1.00 97.81 307 MET A N 1
ATOM 2357 C CA . MET A 1 307 ? 16.254 -10.715 -27.868 1.00 97.81 307 MET A CA 1
ATOM 2358 C C . MET A 1 307 ? 16.221 -9.424 -28.682 1.00 97.81 307 MET A C 1
ATOM 2360 O O . MET A 1 307 ? 16.765 -8.401 -28.266 1.00 97.81 307 MET A O 1
ATOM 2364 N N . ALA A 1 308 ? 15.561 -9.470 -29.835 1.00 97.50 308 ALA A N 1
ATOM 2365 C CA . ALA A 1 308 ? 15.400 -8.327 -30.721 1.00 97.50 308 ALA A CA 1
ATOM 2366 C C . ALA A 1 308 ? 13.967 -8.231 -31.240 1.00 97.50 308 ALA A C 1
ATOM 2368 O O . ALA A 1 308 ? 13.278 -9.243 -31.386 1.00 97.50 308 ALA A O 1
ATOM 2369 N N . LYS A 1 309 ? 13.537 -7.009 -31.537 1.00 97.44 309 LYS A N 1
ATOM 2370 C CA . LYS A 1 309 ? 12.283 -6.721 -32.223 1.00 97.44 309 LYS A CA 1
ATOM 2371 C C . LYS A 1 309 ? 12.556 -5.753 -33.367 1.00 97.44 309 LYS A C 1
ATOM 2373 O O . LYS A 1 309 ? 13.112 -4.678 -33.137 1.00 97.44 309 LYS A O 1
ATOM 2378 N N . LEU A 1 310 ? 12.172 -6.156 -34.576 1.00 96.56 310 LEU A N 1
ATOM 2379 C CA . LEU A 1 310 ? 12.112 -5.271 -35.737 1.00 96.56 310 LEU A CA 1
ATOM 2380 C C . LEU A 1 310 ? 10.901 -4.349 -35.587 1.00 96.56 310 LEU A C 1
ATOM 2382 O O . LEU A 1 310 ? 9.850 -4.786 -35.111 1.00 96.56 310 LEU A O 1
ATOM 2386 N N . LEU A 1 311 ? 11.077 -3.083 -35.941 1.00 94.56 311 LEU A N 1
ATOM 2387 C CA . LEU A 1 311 ? 10.040 -2.064 -35.850 1.00 94.56 311 LEU A CA 1
ATOM 2388 C C . LEU A 1 311 ? 9.570 -1.689 -37.248 1.00 94.56 311 LEU A C 1
ATOM 2390 O O . LEU A 1 311 ? 10.390 -1.533 -38.151 1.00 94.56 311 LEU A O 1
ATOM 2394 N N . ASP A 1 312 ? 8.263 -1.503 -37.392 1.00 84.19 312 ASP A N 1
ATOM 2395 C CA . ASP A 1 312 ? 7.685 -0.941 -38.605 1.00 84.19 312 ASP A CA 1
ATOM 2396 C C . ASP A 1 312 ? 7.927 0.574 -38.577 1.00 84.19 312 ASP A C 1
ATOM 2398 O O . ASP A 1 312 ? 7.423 1.276 -37.699 1.00 84.19 312 ASP A O 1
ATOM 2402 N N . THR A 1 313 ? 8.768 1.062 -39.488 1.00 69.56 313 THR A N 1
ATOM 2403 C CA . THR A 1 313 ? 9.198 2.470 -39.561 1.00 69.56 313 THR A CA 1
ATOM 2404 C C . THR A 1 313 ? 8.474 3.258 -40.658 1.00 69.56 313 THR A C 1
ATOM 2406 O O . THR A 1 313 ? 9.074 4.175 -41.216 1.00 69.56 313 THR A O 1
ATOM 2409 N N . GLU A 1 314 ? 7.245 2.868 -41.022 1.00 53.53 314 GLU A N 1
ATOM 2410 C CA . GLU A 1 314 ? 6.431 3.595 -42.018 1.00 53.53 314 GLU A CA 1
ATOM 2411 C C . GLU A 1 314 ? 6.079 5.024 -41.580 1.00 53.53 314 GLU A C 1
ATOM 2413 O O . GLU A 1 314 ? 5.720 5.225 -40.394 1.00 53.53 314 GLU A O 1
#

Secondary structure (DSSP, 8-state):
-PPP----PPPTTSS--GGG--TT-EEE---EEPPHHHHHHHHHHH---HHHH-HHHHHTSTTSS----HHHHHHHHHHHHHHTTTT-SS-EEEEEEEEEE-SSPPPTT-EEEEEEEEEEEEE-SS-TTEEEEEEEEEEE-TTS-EEEEEEEEEEEEPPP-GGGEEEEE--GGGHHHHHHHHHHHHTHHHHHHSS--GGGTS-HHHHHHTT-EEEEEETTEEEEEEEEEE-SSSEEEEEEEE-GGGTTTTHHHHHHHHHHHHHHHTT-SEEEEEEETT-HHHHHHHHHTT-EEEEEEEETTEEEEEEEEE----

Foldseek 3Di:
DDDDPPDPLDPQLPADFLVNDDAFDKFKFDKDQAALCNQLVCCVPPPVDCLRNPQVSVCVDPNNGRFHDLVSVVVVLVVRRVRSRNGSHPDKFWDDKAPKDFPDTHDHGWMKIKMKGWRDWAQDPVQNQWIKTKIWMFIATPVRDTRIIIIIIIIGTHQWAQVQKDKDQDALVCVVLVLVQCCQFQVVCCVVQVHRDVVNVDDVNVQSVVRQKMFIQISNHRFWIWGWDDDPAWIETEDTTGHPSCPPRCNSVVVVVVSLVVRLVVVHQKYKYKDAPSPVVVVVVCVVVAWDFDDWDQDPNGTMGITMHGHDND

Sequence (314 aa):
MSEPVSGAVPGPSTGRWFDDFRVGDRFDGPSLTVTEADIIGFARQWDPQPFHTDPTAAGDSVFGRLVASGWHTAAITMRLMVQSGVFAGPGMVGVEVTDLRWPVATLPGDTLTVHAEVVSARASSSKPDRGVLAMRYTTTNQRGEIAQSFLATQIVLRRPRSQDTVIRRATPADLPAIETLLRAAFEPYIERIGLRPQPLLSDHASVVDSGHGWVAEVQGMIGGYSVLLPAESHLQLDVLAVLPLLHGRGVGSLMLKFAEAEAIRLGFGTVRLYTHARMEEAAALYRRRGFVETHRQIDRGYDRIHMAKLLDTE

pLDDT: mean 91.05, std 13.18, range [27.58, 98.81]

Radius of gyration: 27.55 Å; Cα contacts (8 Å, |Δi|>4): 633; chains: 1; bounding box: 56×33×88 Å

Mean predicted aligned error: 9.19 Å

Nearest PDB structures (foldseek):
  3exz-assembly1_A  TM=9.350E-01  e=5.957E-18  Rhodospirillum rubrum ATCC 11170
  4ffu-assembly1_D  TM=8.789E-01  e=2.439E-13  Sinorhizobium meliloti 1021
  2cnt-assembly4_D  TM=8.144E-01  e=3.339E-08  Salmonella enterica subsp. enterica serovar Typhimurium str. LT2
  5isv-assembly2_B  TM=8.095E-01  e=3.307E-07  Escherichia coli O157:H7
  1u6m-assembly4_D  TM=6.883E-01  e=2.786E-08  Enterococcus faecalis